Protein AF-A0A1S3HJE5-F1 (afdb_monomer_lite)

Organism: Lingula anatina (NCBI:txid7574)

Secondary structure (DSSP, 8-state):
--------PPTT-S-PPP-HHHHHSPPPPPSS--TTPPPHHHHHHHHHHS----TT-S-HHHHHHHHHHHHHHHHHHHHHHHHTTSSSS--TTS-HHHHHHHHHHHSTTHHHHHHT-----HHHHHHHT-HHHHHHHHHHH-S-----S--------TT-GGGPPPS--GGGGS-GGGGGS--------SS-B-TTTT-EEEETTGGGG-PPPPPEE-STTS--EE--HHHHHHHT-S--EEEE-B---

Foldseek 3Di:
DDDPPPPVAFWQPPDDAFDLCQQQPWDDADPDDDALADDPVQLNQCNQWVDGDDAPSDDPVLLVVVLVVLVVLLQVLLVVCVVVVQDPDSQPVDDSLCSQLVSCVSPPCSQVVSFPDLDQDPSNVCVQPPPSVLSHVCRHQNDDDDDDSDDTDQRFHPPRPLSDAADADPCSVDDPVCLSHDDDDDDDDSAWDDPRGDFDKDFTQLCNRSGHFRWDDDDPPYGHTHDDPVSSCVRSNDGDMDTDTHHPD

Structure (mmCIF, N/CA/C/O backbone):
data_AF-A0A1S3HJE5-F1
#
_entry.id   AF-A0A1S3HJE5-F1
#
loop_
_atom_site.group_PDB
_atom_site.id
_atom_site.type_symbol
_atom_site.label_atom_id
_atom_site.label_alt_id
_atom_site.label_comp_id
_atom_site.label_asym_id
_atom_site.label_entity_id
_atom_site.label_seq_id
_atom_site.pdbx_PDB_ins_code
_atom_site.Cartn_x
_atom_site.Cartn_y
_atom_site.Cartn_z
_atom_site.occupancy
_atom_site.B_iso_or_equiv
_atom_site.auth_seq_id
_atom_site.auth_comp_id
_atom_site.auth_asym_id
_atom_site.auth_atom_id
_atom_site.pdbx_PDB_model_num
ATOM 1 N N . MET A 1 1 ? 21.843 -23.182 9.276 1.00 32.16 1 MET A N 1
ATOM 2 C CA . MET A 1 1 ? 21.810 -21.923 10.045 1.00 32.16 1 MET A CA 1
ATOM 3 C C . MET A 1 1 ? 22.720 -20.965 9.303 1.00 32.16 1 MET A C 1
ATOM 5 O O . MET A 1 1 ? 23.922 -21.174 9.354 1.00 32.16 1 MET A O 1
ATOM 9 N N . SER A 1 2 ? 22.182 -20.050 8.492 1.00 34.03 2 SER A N 1
ATOM 10 C CA . SER A 1 2 ? 23.019 -19.012 7.882 1.00 34.03 2 SER A CA 1
ATOM 11 C C . SER A 1 2 ? 23.245 -17.926 8.925 1.00 34.03 2 SER A C 1
ATOM 13 O O . SER A 1 2 ? 22.292 -17.464 9.556 1.00 34.03 2 SER A O 1
ATOM 15 N N . GLU A 1 3 ? 24.502 -17.566 9.142 1.00 32.38 3 GLU A N 1
ATOM 16 C CA . GLU A 1 3 ? 24.877 -16.420 9.960 1.00 32.38 3 GLU A CA 1
ATOM 17 C C . GLU A 1 3 ? 24.197 -15.172 9.382 1.00 32.38 3 GLU A C 1
ATOM 19 O O . GLU A 1 3 ? 24.433 -14.801 8.233 1.00 32.38 3 GLU A O 1
ATOM 24 N N . ARG A 1 4 ? 23.309 -14.535 10.157 1.00 36.09 4 ARG A N 1
ATOM 25 C CA . ARG A 1 4 ? 22.899 -13.158 9.871 1.00 36.09 4 ARG A CA 1
ATOM 26 C C . ARG A 1 4 ? 24.133 -12.299 10.096 1.00 36.09 4 ARG A C 1
ATOM 28 O O . ARG A 1 4 ? 24.513 -12.080 11.243 1.00 36.09 4 ARG A O 1
ATOM 35 N N . GLN A 1 5 ? 24.742 -11.813 9.020 1.00 37.06 5 GLN A N 1
ATOM 36 C CA . GLN A 1 5 ? 25.590 -10.634 9.106 1.00 37.06 5 GLN A CA 1
ATOM 37 C C . GLN A 1 5 ? 24.687 -9.465 9.498 1.00 37.06 5 GLN A C 1
ATOM 39 O O . GLN A 1 5 ? 24.062 -8.826 8.660 1.00 37.06 5 GLN A O 1
ATOM 44 N N . THR A 1 6 ? 24.564 -9.217 10.799 1.00 39.81 6 THR A N 1
ATOM 45 C CA . THR A 1 6 ? 24.072 -7.944 11.311 1.00 39.81 6 THR A CA 1
ATOM 46 C C . THR A 1 6 ? 25.164 -6.920 11.053 1.00 39.81 6 THR A C 1
ATOM 48 O O . THR A 1 6 ? 26.028 -6.683 11.893 1.00 39.81 6 THR A O 1
ATOM 51 N N . THR A 1 7 ? 25.190 -6.353 9.853 1.00 47.69 7 THR A N 1
ATOM 52 C CA . THR A 1 7 ? 25.804 -5.040 9.710 1.00 47.69 7 THR A CA 1
ATOM 53 C C . THR A 1 7 ? 24.822 -4.061 10.334 1.00 47.69 7 THR A C 1
ATOM 55 O O . THR A 1 7 ? 23.705 -3.950 9.837 1.00 47.69 7 THR A O 1
ATOM 58 N N . ASP A 1 8 ? 25.219 -3.371 11.402 1.00 52.47 8 ASP A N 1
ATOM 59 C CA . ASP A 1 8 ? 24.472 -2.285 12.072 1.00 52.47 8 ASP A CA 1
ATOM 60 C C . ASP A 1 8 ? 24.247 -1.050 11.164 1.00 52.47 8 ASP A C 1
ATOM 62 O O . ASP A 1 8 ? 24.119 0.081 11.626 1.00 52.47 8 ASP A O 1
ATOM 66 N N . ALA A 1 9 ? 24.263 -1.245 9.849 1.00 63.78 9 ALA A N 1
ATOM 67 C CA . ALA A 1 9 ? 24.142 -0.218 8.842 1.00 63.78 9 ALA A CA 1
ATOM 68 C C . ALA A 1 9 ? 22.677 -0.117 8.417 1.00 63.78 9 ALA A C 1
ATOM 70 O O . ALA A 1 9 ? 22.057 -1.116 8.045 1.00 63.78 9 ALA A O 1
ATOM 71 N N . PHE A 1 10 ? 22.137 1.097 8.468 1.00 73.44 10 PHE A N 1
ATOM 72 C CA . PHE A 1 10 ? 20.831 1.393 7.903 1.00 73.44 10 PHE A CA 1
ATOM 73 C C . PHE A 1 10 ? 20.801 1.110 6.385 1.00 73.44 10 PHE A C 1
ATOM 75 O O . PHE A 1 10 ? 21.857 1.046 5.740 1.00 73.44 10 PHE A O 1
ATOM 82 N N . PRO A 1 11 ? 19.607 0.916 5.798 1.00 79.81 11 PRO A N 1
ATOM 83 C CA . PRO A 1 11 ? 19.459 0.746 4.357 1.00 79.81 11 PRO A CA 1
ATOM 84 C C . PRO A 1 11 ? 20.163 1.857 3.566 1.00 79.81 11 PRO A C 1
ATOM 86 O O . PRO A 1 11 ? 20.192 3.008 3.995 1.00 79.81 11 PRO A O 1
ATOM 89 N N . GLY A 1 12 ? 20.770 1.507 2.430 1.00 75.12 12 GLY A N 1
ATOM 90 C CA . GLY A 1 12 ? 21.482 2.458 1.562 1.00 75.12 12 GLY A CA 1
ATOM 91 C C . GLY A 1 12 ? 22.867 2.927 2.043 1.00 75.12 12 GLY A C 1
ATOM 92 O O . GLY A 1 12 ? 23.628 3.461 1.239 1.00 75.12 12 GLY A O 1
ATOM 93 N N . VAL A 1 13 ? 23.264 2.661 3.298 1.00 75.25 13 VAL A N 1
ATOM 94 C CA . VAL A 1 13 ? 24.622 2.974 3.810 1.00 75.25 13 VAL A CA 1
ATOM 95 C C . VAL A 1 13 ? 25.695 2.165 3.072 1.00 75.25 13 VAL A C 1
ATOM 97 O O . VAL A 1 13 ? 26.795 2.648 2.781 1.00 75.25 13 VAL A O 1
ATOM 100 N N . GLN A 1 14 ? 25.392 0.905 2.754 1.00 71.31 14 GLN A N 1
ATOM 101 C CA . GLN A 1 14 ? 26.261 0.094 1.911 1.00 71.31 14 GLN A CA 1
ATOM 102 C C . GLN A 1 14 ? 26.116 0.558 0.465 1.00 71.31 14 GLN A C 1
ATOM 104 O O . GLN A 1 14 ? 25.051 0.427 -0.133 1.00 71.31 14 GLN A O 1
ATOM 109 N N . LYS A 1 15 ? 27.208 1.073 -0.108 1.00 68.50 15 LYS A N 1
ATOM 110 C CA . LYS A 1 15 ? 27.250 1.475 -1.515 1.00 68.50 15 LYS A CA 1
ATOM 111 C C . LYS A 1 15 ? 27.141 0.244 -2.411 1.00 68.50 15 LYS A C 1
ATOM 113 O O . LYS A 1 15 ? 28.152 -0.362 -2.759 1.00 68.50 15 LYS A O 1
ATOM 118 N N . THR A 1 16 ? 25.919 -0.108 -2.783 1.00 75.50 16 THR A N 1
ATOM 119 C CA . THR A 1 16 ? 25.647 -1.065 -3.853 1.00 75.50 16 THR A CA 1
ATOM 120 C C . THR A 1 16 ? 25.827 -0.393 -5.210 1.00 75.50 16 THR A C 1
ATOM 122 O O . THR A 1 16 ? 25.700 0.831 -5.361 1.00 75.50 16 THR A O 1
ATOM 125 N N . GLU A 1 17 ? 26.184 -1.189 -6.216 1.00 84.00 17 GLU A N 1
ATOM 126 C CA . GLU A 1 17 ? 26.186 -0.694 -7.586 1.00 84.00 17 GLU A CA 1
ATOM 127 C C . GLU A 1 17 ? 24.749 -0.377 -8.018 1.00 84.00 17 GLU A C 1
ATOM 129 O O . GLU A 1 17 ? 23.854 -1.183 -7.768 1.00 84.00 17 GLU A O 1
ATOM 134 N N . PRO A 1 18 ? 24.507 0.761 -8.686 1.00 86.88 18 PRO A N 1
ATOM 135 C CA . PRO A 1 18 ? 23.190 1.067 -9.230 1.00 86.88 18 PRO A CA 1
ATOM 136 C C . PRO A 1 18 ? 22.771 0.036 -10.276 1.00 86.88 18 PRO A C 1
ATOM 138 O O . PRO A 1 18 ? 23.577 -0.299 -11.146 1.00 86.88 18 PRO A O 1
ATOM 141 N N . LYS A 1 19 ? 21.507 -0.395 -10.236 1.00 88.31 19 LYS A N 1
ATOM 142 C CA . LYS A 1 19 ? 20.918 -1.331 -11.214 1.00 88.31 19 LYS A CA 1
ATOM 143 C C . LYS A 1 19 ? 19.684 -0.734 -11.911 1.00 88.31 19 LYS A C 1
ATOM 145 O O . LYS A 1 19 ? 18.573 -1.241 -11.748 1.00 88.31 19 LYS A O 1
ATOM 150 N N . PRO A 1 20 ? 19.820 0.389 -12.639 1.00 92.12 20 PRO A N 1
ATOM 151 C CA . PRO A 1 20 ? 18.682 1.102 -13.226 1.00 92.12 20 PRO A CA 1
ATOM 152 C C . PRO A 1 20 ? 17.878 0.250 -14.217 1.00 92.12 20 PRO A C 1
ATOM 154 O O . PRO A 1 20 ? 16.663 0.413 -14.328 1.00 92.12 20 PRO A O 1
ATOM 157 N N . GLU A 1 21 ? 18.522 -0.677 -14.924 1.00 94.06 21 GLU A N 1
ATOM 158 C CA . GLU A 1 21 ? 17.905 -1.549 -15.925 1.00 94.06 21 GLU A CA 1
ATOM 159 C C . GLU A 1 21 ? 16.773 -2.409 -15.355 1.00 94.06 21 GLU A C 1
ATOM 161 O O . GLU A 1 21 ? 15.765 -2.601 -16.030 1.00 94.06 21 GLU A O 1
ATOM 166 N N . ILE A 1 22 ? 16.887 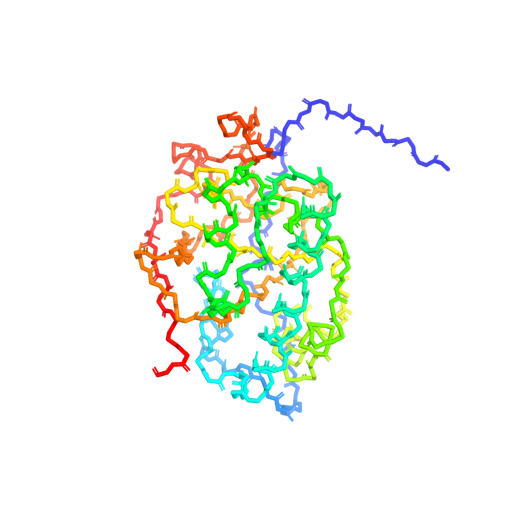-2.837 -14.094 1.00 92.38 22 ILE A N 1
ATOM 167 C CA . ILE A 1 22 ? 15.879 -3.653 -13.399 1.00 92.38 22 ILE A CA 1
ATOM 168 C C . ILE A 1 22 ? 14.563 -2.881 -13.245 1.00 92.38 22 ILE A C 1
ATOM 170 O O . ILE A 1 22 ? 13.478 -3.457 -13.304 1.00 92.38 22 ILE A O 1
ATOM 174 N N . PHE A 1 23 ? 14.659 -1.562 -13.081 1.00 94.75 23 PHE A N 1
ATOM 175 C CA . PHE A 1 23 ? 13.530 -0.685 -12.780 1.00 94.75 23 PHE A CA 1
ATOM 176 C C . PHE A 1 23 ? 13.051 0.127 -13.993 1.00 94.75 23 PHE A C 1
ATOM 178 O O . PHE A 1 23 ? 12.004 0.765 -13.925 1.00 94.75 23 PHE A O 1
ATOM 185 N N . THR A 1 24 ? 13.793 0.122 -15.105 1.00 96.12 24 THR A N 1
ATOM 186 C CA . THR A 1 24 ? 13.515 0.971 -16.284 1.00 96.12 24 THR A CA 1
ATOM 187 C C . THR A 1 24 ? 13.273 0.188 -17.571 1.00 96.12 24 THR A C 1
ATOM 189 O O . THR A 1 24 ? 12.788 0.767 -18.546 1.00 96.12 24 THR A O 1
ATOM 192 N N . VAL A 1 25 ? 13.566 -1.116 -17.597 1.00 96.56 25 VAL A N 1
ATOM 193 C CA . VAL A 1 25 ? 13.371 -1.961 -18.779 1.00 96.56 25 VAL A CA 1
ATOM 194 C C . VAL A 1 25 ? 12.248 -2.970 -18.526 1.00 96.56 25 VAL A C 1
ATOM 196 O O . VAL A 1 25 ? 12.401 -3.842 -17.672 1.00 96.56 25 VAL A O 1
ATOM 199 N N . PRO A 1 26 ? 11.131 -2.912 -19.278 1.00 96.56 26 PRO A N 1
ATOM 200 C CA . PRO A 1 26 ? 10.073 -3.903 -19.146 1.00 96.56 26 PRO A CA 1
ATOM 201 C C . PRO A 1 26 ? 10.542 -5.297 -19.586 1.00 96.56 26 PRO A C 1
ATOM 203 O O . PRO A 1 26 ? 11.266 -5.413 -20.584 1.00 96.56 26 PRO A O 1
ATOM 206 N N . PRO A 1 27 ? 10.078 -6.374 -18.924 1.00 96.44 27 PRO A N 1
ATOM 207 C CA . PRO A 1 27 ? 10.336 -7.732 -19.382 1.00 96.44 27 PRO A CA 1
ATOM 208 C C . PRO A 1 27 ? 9.631 -8.001 -20.725 1.0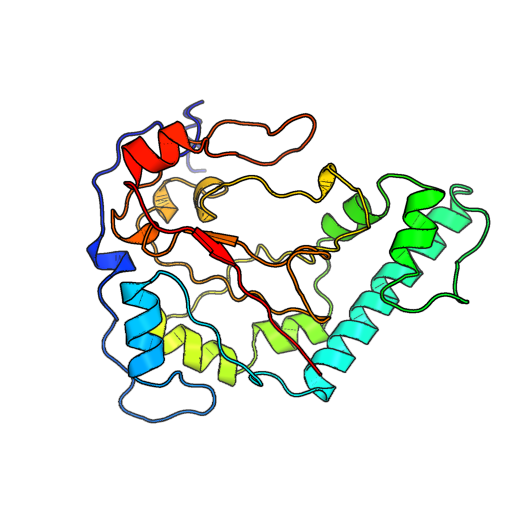0 96.44 27 PRO A C 1
ATOM 210 O O . PRO A 1 27 ? 8.742 -7.241 -21.141 1.00 96.44 27 PRO A O 1
ATOM 213 N N . PRO A 1 28 ? 9.974 -9.105 -21.420 1.00 96.75 28 PRO A N 1
ATOM 214 C CA . PRO A 1 28 ? 9.253 -9.534 -22.611 1.00 96.75 28 PRO A CA 1
ATOM 215 C C . PRO A 1 28 ? 7.748 -9.629 -22.347 1.00 96.75 28 PRO A C 1
ATOM 217 O O . PRO A 1 28 ? 7.297 -10.378 -21.484 1.00 96.75 28 PRO A O 1
ATOM 220 N N . GLN A 1 29 ? 6.967 -8.866 -23.108 1.00 97.50 29 GLN A N 1
ATOM 221 C CA . GLN A 1 29 ? 5.534 -8.760 -22.862 1.00 97.50 29 GLN A CA 1
ATOM 222 C C . GLN A 1 29 ? 4.786 -10.047 -23.265 1.00 97.50 29 GLN A C 1
ATOM 224 O O . GLN A 1 29 ? 5.129 -10.665 -24.285 1.00 97.50 29 GLN A O 1
ATOM 229 N N . PRO A 1 30 ? 3.740 -10.456 -22.517 1.00 94.81 30 PRO A N 1
ATOM 230 C CA . PRO A 1 30 ? 2.960 -11.649 -22.830 1.00 94.81 30 PRO A CA 1
ATOM 231 C C . PRO A 1 30 ? 2.358 -11.601 -24.241 1.00 94.81 30 PRO A C 1
ATOM 233 O O . PRO A 1 30 ? 1.712 -10.634 -24.637 1.00 94.81 30 PRO A O 1
ATOM 236 N N . LYS A 1 31 ? 2.519 -12.688 -25.008 1.00 93.62 31 LYS A N 1
ATOM 237 C CA . LYS A 1 31 ? 1.984 -12.784 -26.383 1.00 93.62 31 LYS A CA 1
ATOM 238 C C . LYS A 1 31 ? 0.466 -12.969 -26.430 1.00 93.62 31 LYS A C 1
ATOM 240 O O . LYS A 1 31 ? -0.174 -12.604 -27.414 1.00 93.62 31 LYS A O 1
ATOM 245 N N . LYS A 1 32 ? -0.103 -13.600 -25.400 1.00 93.50 32 LYS A N 1
ATOM 246 C CA . LYS A 1 32 ? -1.546 -13.827 -25.274 1.00 93.50 32 LYS A CA 1
ATOM 247 C C . LYS A 1 32 ? -2.134 -12.735 -24.395 1.00 93.50 32 LYS A C 1
ATOM 249 O O . LYS A 1 32 ? -1.665 -12.540 -23.276 1.00 93.50 32 LYS A O 1
ATOM 254 N N . LYS A 1 33 ? -3.174 -12.071 -24.898 1.00 93.56 33 LYS A N 1
ATOM 255 C CA . LYS A 1 33 ? -3.931 -11.099 -24.113 1.00 93.56 33 LYS A CA 1
ATOM 256 C C . LYS A 1 33 ? -4.730 -11.818 -23.030 1.00 93.56 33 LYS A C 1
ATOM 258 O O . LYS A 1 33 ? -5.409 -12.801 -23.327 1.00 93.56 33 LYS A O 1
ATOM 263 N N . LYS A 1 34 ? -4.649 -11.312 -21.805 1.00 97.00 34 LYS A N 1
ATOM 264 C CA . LYS A 1 34 ? -5.386 -11.791 -20.631 1.00 97.00 34 LYS A CA 1
ATOM 265 C C . LYS A 1 34 ? -6.162 -10.623 -20.002 1.00 97.00 34 LYS A C 1
ATOM 267 O O . LYS A 1 34 ? -5.757 -9.472 -20.179 1.00 97.00 34 LYS A O 1
ATOM 272 N N . PRO A 1 35 ? -7.278 -10.874 -19.298 1.00 96.81 35 PRO A N 1
ATOM 273 C CA . PRO A 1 35 ? -8.020 -9.811 -18.626 1.00 96.81 35 PRO A CA 1
ATOM 274 C C . PRO A 1 35 ? -7.165 -9.144 -17.539 1.00 96.81 35 PRO A C 1
ATOM 276 O O . PRO A 1 35 ? -6.346 -9.803 -16.900 1.00 96.81 35 PRO A O 1
ATOM 279 N N . GLY A 1 36 ? -7.370 -7.842 -17.325 1.00 96.19 36 GLY A N 1
ATOM 280 C CA . GLY A 1 36 ? -6.634 -7.057 -16.326 1.00 96.19 36 GLY A CA 1
ATOM 281 C C . GLY A 1 36 ? -5.272 -6.532 -16.775 1.00 96.19 36 GLY A C 1
ATOM 282 O O . GLY A 1 36 ? -4.692 -5.716 -16.072 1.00 96.19 36 GLY A O 1
ATOM 283 N N . GLN A 1 37 ? -4.767 -6.951 -17.939 1.00 98.00 37 GLN A N 1
ATOM 284 C CA . GLN A 1 37 ? -3.496 -6.448 -18.456 1.00 98.00 37 GLN A CA 1
ATOM 285 C C . GLN A 1 37 ? -3.527 -4.933 -18.695 1.00 98.00 37 GLN A C 1
ATOM 287 O O . GLN A 1 37 ? -4.470 -4.389 -19.274 1.00 98.00 37 GLN A O 1
ATOM 292 N N . LEU A 1 38 ? -2.439 -4.284 -18.296 1.00 98.31 38 LEU A N 1
ATOM 293 C CA . LEU A 1 38 ? -2.118 -2.898 -18.582 1.00 98.31 38 LEU A CA 1
ATOM 294 C C . LEU A 1 38 ? -1.955 -2.688 -20.090 1.00 98.31 38 LEU A C 1
ATOM 296 O O . LEU A 1 38 ? -1.406 -3.526 -20.818 1.00 98.31 38 LEU A O 1
ATOM 300 N N . THR A 1 39 ? -2.380 -1.519 -20.563 1.00 97.69 39 THR A N 1
ATOM 301 C CA . THR A 1 39 ? -2.085 -1.079 -21.930 1.00 97.69 39 THR A CA 1
ATOM 302 C C . THR A 1 39 ? -0.578 -0.888 -22.125 1.00 97.69 39 THR A C 1
ATOM 304 O O . THR A 1 39 ? 0.164 -0.644 -21.177 1.00 97.69 39 THR A O 1
ATOM 307 N N . ALA A 1 40 ? -0.107 -0.927 -23.375 1.00 97.50 40 ALA A N 1
ATOM 308 C CA . ALA A 1 40 ? 1.306 -0.678 -23.674 1.00 97.50 40 ALA A CA 1
ATOM 309 C C . ALA A 1 40 ? 1.784 0.695 -23.162 1.00 97.50 40 ALA A C 1
ATOM 311 O O . ALA A 1 40 ? 2.922 0.827 -22.722 1.00 97.50 40 ALA A O 1
ATOM 312 N N . GLN A 1 41 ? 0.898 1.698 -23.179 1.00 98.19 41 GLN A N 1
ATOM 313 C CA . GLN A 1 41 ? 1.192 3.026 -22.650 1.00 98.19 41 GLN A CA 1
ATOM 314 C C . GLN A 1 41 ? 1.307 3.022 -21.120 1.00 98.19 41 GLN A C 1
ATOM 316 O O . GLN A 1 41 ? 2.207 3.660 -20.591 1.00 98.19 41 GLN A O 1
ATOM 321 N N . GLN A 1 42 ? 0.450 2.277 -20.419 1.00 98.38 42 GLN A N 1
ATOM 322 C CA . GLN A 1 42 ? 0.515 2.117 -18.961 1.00 98.38 42 GLN A CA 1
ATOM 323 C C . GLN A 1 42 ? 1.766 1.353 -18.514 1.00 98.38 42 GLN A C 1
ATOM 325 O O . GLN A 1 42 ? 2.420 1.764 -17.560 1.00 98.38 42 GLN A O 1
ATOM 330 N N . VAL A 1 43 ? 2.145 0.284 -19.226 1.00 98.44 43 VAL A N 1
ATOM 331 C CA . VAL A 1 43 ? 3.419 -0.414 -18.971 1.00 98.44 43 VAL A CA 1
ATOM 332 C C . VAL A 1 43 ? 4.581 0.554 -19.166 1.00 98.44 43 VAL A C 1
ATOM 334 O O . VAL A 1 43 ? 5.419 0.694 -18.283 1.00 98.44 43 VAL A O 1
ATOM 337 N N . LYS A 1 44 ? 4.610 1.277 -20.292 1.00 98.19 44 LYS A N 1
ATOM 338 C CA . LYS A 1 44 ? 5.641 2.283 -20.560 1.00 98.19 44 LYS A CA 1
ATOM 339 C C . LYS A 1 44 ? 5.710 3.337 -19.446 1.00 98.19 44 LYS A C 1
ATOM 341 O O . LYS A 1 44 ? 6.802 3.616 -18.963 1.00 98.19 44 LYS A O 1
ATOM 346 N N . GLN A 1 45 ? 4.564 3.862 -19.010 1.00 97.56 45 GLN A N 1
ATOM 347 C CA . GLN A 1 45 ? 4.481 4.834 -17.921 1.00 97.56 45 GLN A CA 1
ATOM 348 C C . GLN A 1 45 ? 5.088 4.289 -16.627 1.00 97.56 45 GLN A C 1
ATOM 350 O O . GLN A 1 45 ? 5.900 4.975 -16.020 1.00 97.56 45 GLN A O 1
ATOM 355 N N . PHE A 1 46 ? 4.774 3.051 -16.237 1.00 98.12 46 PHE A N 1
ATOM 356 C CA . PHE A 1 46 ? 5.333 2.450 -15.024 1.00 98.12 46 PHE A CA 1
ATOM 357 C C . PHE A 1 46 ? 6.868 2.472 -15.019 1.00 98.12 46 PHE A C 1
ATOM 359 O O . PHE A 1 46 ? 7.478 2.925 -14.054 1.00 98.12 46 PHE A O 1
ATOM 366 N N . PHE A 1 47 ? 7.502 2.064 -16.120 1.00 97.81 47 PHE A N 1
ATOM 367 C CA . PHE A 1 47 ? 8.966 2.052 -16.222 1.00 97.81 47 PHE A CA 1
ATOM 368 C C . PHE A 1 47 ? 9.575 3.456 -16.403 1.00 97.81 47 PHE A C 1
ATOM 370 O O . PHE A 1 47 ? 10.701 3.699 -15.964 1.00 97.81 47 PHE A O 1
ATOM 377 N N . GLU A 1 48 ? 8.846 4.412 -16.988 1.00 95.94 48 GLU A N 1
ATOM 378 C CA . GLU A 1 48 ? 9.306 5.798 -17.170 1.00 95.94 48 GLU A CA 1
ATOM 379 C C . GLU A 1 48 ? 9.073 6.704 -15.954 1.00 95.94 48 GLU A C 1
ATOM 381 O O . GLU A 1 48 ? 9.831 7.653 -15.755 1.00 95.94 48 GLU A O 1
ATOM 386 N N . GLU A 1 49 ? 8.049 6.452 -15.148 1.00 95.38 49 GLU A N 1
ATOM 387 C CA . GLU A 1 49 ? 7.595 7.353 -14.079 1.00 95.38 49 GLU A CA 1
ATOM 388 C C . GLU A 1 49 ? 7.663 6.708 -12.691 1.00 95.38 49 GLU A C 1
ATOM 390 O O . GLU A 1 49 ? 7.723 7.425 -11.695 1.00 95.38 49 GLU A O 1
ATOM 395 N N . GLY A 1 50 ? 7.751 5.377 -12.621 1.00 95.00 50 GLY A N 1
ATOM 396 C CA . GLY A 1 50 ? 7.884 4.608 -11.379 1.00 95.00 50 GLY A CA 1
ATOM 397 C C . GLY A 1 50 ? 6.548 4.171 -10.787 1.00 95.00 50 GLY A C 1
ATOM 398 O O . GLY A 1 50 ? 6.516 3.529 -9.740 1.00 95.00 50 GLY A O 1
ATOM 399 N N . TYR A 1 51 ? 5.442 4.513 -11.446 1.00 96.19 51 TYR A N 1
ATOM 400 C CA . TYR A 1 51 ? 4.096 4.159 -11.028 1.00 96.19 51 TYR A CA 1
ATOM 401 C C . TYR A 1 51 ? 3.154 4.127 -12.235 1.00 96.19 51 TYR A C 1
ATOM 403 O O . TYR A 1 51 ? 3.451 4.650 -13.309 1.00 96.19 51 TYR A O 1
ATOM 411 N N . VAL A 1 52 ? 1.983 3.528 -12.042 1.00 96.81 52 VAL A N 1
ATOM 412 C CA . VAL A 1 52 ? 0.860 3.660 -12.965 1.00 96.81 52 VAL A CA 1
ATOM 413 C C . VAL A 1 52 ? -0.440 3.634 -12.178 1.00 96.81 52 VAL A C 1
ATOM 415 O O . VAL A 1 52 ? -0.591 2.848 -11.244 1.00 96.81 52 VAL A O 1
ATOM 418 N N . VAL A 1 53 ? -1.377 4.500 -12.556 1.00 95.62 53 VAL A N 1
ATOM 419 C CA . VAL A 1 53 ? -2.736 4.497 -12.014 1.00 95.62 53 VAL A CA 1
ATOM 420 C C . VAL A 1 53 ? -3.652 3.756 -12.978 1.00 95.62 53 VAL A C 1
ATOM 422 O O . VAL A 1 53 ? -3.630 3.991 -14.189 1.00 95.62 53 VAL A O 1
ATOM 425 N N . VAL A 1 54 ? -4.460 2.849 -12.433 1.00 95.75 54 VAL A N 1
ATOM 426 C CA . VAL A 1 54 ? -5.487 2.130 -13.185 1.00 95.75 54 VAL A CA 1
ATOM 427 C C . VAL A 1 54 ? -6.821 2.347 -12.493 1.00 95.75 54 VAL A C 1
ATOM 429 O O . VAL A 1 54 ? -7.100 1.759 -11.450 1.00 95.75 54 VAL A O 1
ATOM 432 N N . GLU A 1 55 ? -7.614 3.243 -13.066 1.00 94.38 55 GLU A N 1
ATOM 433 C CA . GLU A 1 55 ? -8.966 3.539 -12.602 1.00 94.38 55 GLU A CA 1
ATOM 434 C C . GLU A 1 55 ? -9.903 2.364 -12.910 1.00 94.38 55 GLU A C 1
ATOM 436 O O . GLU A 1 55 ? -9.652 1.581 -13.830 1.00 94.38 55 GLU A O 1
ATOM 441 N N . ASP A 1 56 ? -10.953 2.216 -12.100 1.00 93.75 56 ASP A N 1
ATOM 442 C CA . ASP A 1 56 ? -12.003 1.201 -12.269 1.00 93.75 56 ASP A CA 1
ATOM 443 C C . ASP A 1 56 ? -11.491 -0.247 -12.417 1.00 93.75 56 ASP A C 1
ATOM 445 O O . ASP A 1 56 ? -12.099 -1.088 -13.083 1.00 93.75 56 ASP A O 1
ATOM 449 N N . PHE A 1 57 ? -10.349 -0.564 -11.793 1.00 96.31 57 PHE A N 1
ATOM 450 C CA . PHE A 1 57 ? -9.742 -1.890 -11.907 1.00 96.31 57 PHE A CA 1
ATOM 451 C C . PHE A 1 57 ? -10.571 -2.971 -11.206 1.00 96.31 57 PHE A C 1
ATOM 453 O O . PHE A 1 57 ? -10.848 -4.027 -11.781 1.00 96.31 57 PHE A O 1
ATOM 460 N N . PHE A 1 58 ? -10.972 -2.716 -9.959 1.00 96.94 58 PHE A N 1
ATOM 461 C CA . PHE A 1 58 ? -11.845 -3.601 -9.192 1.00 96.94 58 PHE A CA 1
ATOM 462 C C . PHE A 1 58 ? -13.283 -3.108 -9.254 1.00 96.94 58 PHE A C 1
ATOM 464 O O . PHE A 1 58 ? -13.553 -1.910 -9.267 1.00 96.94 58 PHE A O 1
ATOM 471 N N . THR A 1 59 ? -14.210 -4.057 -9.278 1.00 96.06 59 THR A N 1
ATOM 472 C CA . THR A 1 59 ? -15.638 -3.766 -9.187 1.00 96.06 59 THR A CA 1
ATOM 473 C C . THR A 1 59 ? -15.988 -3.274 -7.791 1.00 96.06 59 THR A C 1
ATOM 475 O O . THR A 1 59 ? -15.296 -3.555 -6.805 1.00 96.06 59 THR A O 1
ATOM 478 N N . ARG A 1 60 ? -17.112 -2.567 -7.692 1.00 94.75 60 ARG A N 1
ATOM 479 C CA . ARG A 1 60 ? -17.616 -2.095 -6.408 1.00 94.75 60 ARG A CA 1
ATOM 480 C C . ARG A 1 60 ? -17.871 -3.255 -5.449 1.00 94.75 60 ARG A C 1
ATOM 482 O O . ARG A 1 60 ? -17.530 -3.144 -4.279 1.00 94.75 60 ARG A O 1
ATOM 489 N N . GLU A 1 61 ? -18.412 -4.360 -5.945 1.00 96.62 61 GLU A N 1
ATOM 490 C CA . GLU A 1 61 ? -18.744 -5.548 -5.161 1.00 96.62 61 GLU A CA 1
ATOM 491 C C . GLU A 1 61 ? -17.490 -6.214 -4.572 1.00 96.62 61 GLU A C 1
ATOM 493 O O . GLU A 1 61 ? -17.492 -6.606 -3.405 1.00 96.62 61 GLU A O 1
ATOM 498 N N . GLU A 1 62 ? -16.397 -6.292 -5.342 1.00 97.00 62 GLU A N 1
ATOM 499 C CA . GLU A 1 62 ? -15.100 -6.792 -4.854 1.00 97.00 62 GLU A CA 1
ATOM 500 C C . GLU A 1 62 ? -14.549 -5.912 -3.718 1.00 97.00 62 GLU A C 1
ATOM 502 O O . GLU A 1 62 ? -14.042 -6.418 -2.711 1.00 97.00 62 GLU A O 1
ATOM 507 N N . LEU A 1 63 ? -14.677 -4.589 -3.848 1.00 97.25 63 LEU A N 1
ATOM 508 C CA . LEU A 1 63 ? -14.228 -3.648 -2.821 1.00 97.25 63 LEU A CA 1
ATOM 509 C C . LEU A 1 63 ? -15.164 -3.613 -1.605 1.00 97.25 63 LEU A C 1
ATOM 511 O O . LEU A 1 63 ? -14.683 -3.486 -0.478 1.00 97.25 63 LEU A O 1
ATOM 515 N N . ASP A 1 64 ? -16.474 -3.770 -1.795 1.00 97.12 64 ASP A N 1
ATOM 516 C CA . ASP A 1 64 ? -17.471 -3.836 -0.719 1.00 97.12 64 ASP A CA 1
ATOM 517 C C . ASP A 1 64 ? -17.250 -5.067 0.169 1.00 97.12 64 ASP A C 1
ATOM 519 O O . ASP A 1 64 ? -17.233 -4.937 1.393 1.00 97.12 64 ASP A O 1
ATOM 523 N N . ALA A 1 65 ? -16.921 -6.227 -0.408 1.00 97.69 65 ALA A N 1
ATOM 524 C CA . ALA A 1 65 ? -16.534 -7.406 0.373 1.00 97.69 65 ALA A CA 1
ATOM 525 C C . ALA A 1 65 ? -15.309 -7.140 1.274 1.00 97.69 65 ALA A C 1
ATOM 527 O O . ALA A 1 65 ? -15.230 -7.614 2.412 1.00 97.69 65 ALA A O 1
ATOM 528 N N . CYS A 1 66 ? -14.354 -6.341 0.793 1.00 97.00 66 CYS A N 1
ATOM 529 C CA . CYS A 1 66 ? -13.186 -5.933 1.573 1.00 97.00 66 CYS A CA 1
ATOM 530 C C . CYS A 1 66 ? -13.543 -4.919 2.663 1.00 97.00 66 CYS A C 1
ATOM 532 O O . CYS A 1 66 ? -13.047 -5.022 3.787 1.00 97.00 66 CYS A O 1
ATOM 534 N N . ARG A 1 67 ? -14.427 -3.963 2.361 1.00 97.12 67 ARG A N 1
ATOM 535 C CA . ARG A 1 67 ? -14.965 -2.993 3.327 1.00 97.12 67 ARG A CA 1
ATOM 536 C C . ARG A 1 67 ? -15.689 -3.701 4.472 1.00 97.12 67 ARG A C 1
ATOM 538 O O . ARG A 1 67 ? -15.421 -3.387 5.632 1.00 97.12 67 ARG A O 1
ATOM 545 N N . ASP A 1 68 ? -16.512 -4.699 4.168 1.00 97.25 68 ASP A N 1
ATOM 546 C CA . ASP A 1 68 ? -17.204 -5.523 5.165 1.00 97.25 68 ASP A CA 1
ATOM 547 C C . ASP A 1 68 ? -16.221 -6.317 6.031 1.00 97.25 68 ASP A C 1
ATOM 549 O O . ASP A 1 68 ? -16.350 -6.364 7.259 1.00 97.25 68 ASP A O 1
ATOM 553 N N . ALA A 1 69 ? -15.177 -6.884 5.422 1.00 96.31 69 ALA A N 1
ATOM 554 C CA . ALA A 1 69 ? -14.124 -7.572 6.160 1.00 96.31 69 ALA A CA 1
ATOM 555 C C . ALA A 1 69 ? -13.382 -6.629 7.126 1.00 96.31 69 ALA A C 1
ATOM 557 O O . ALA A 1 69 ? -13.150 -6.983 8.284 1.00 96.31 69 ALA A O 1
ATOM 558 N N . VAL A 1 70 ? -13.059 -5.405 6.691 1.00 95.50 70 VAL A N 1
ATOM 559 C CA . VAL A 1 70 ? -12.464 -4.372 7.556 1.00 95.50 70 VAL A CA 1
ATOM 560 C C . VAL A 1 70 ? -13.435 -3.950 8.663 1.00 95.50 70 VAL A C 1
ATOM 562 O O . VAL A 1 70 ? -13.008 -3.783 9.806 1.00 95.50 70 VAL A O 1
ATOM 565 N N . ALA A 1 71 ? -14.736 -3.836 8.377 1.00 96.19 71 ALA A N 1
ATOM 566 C CA . ALA A 1 71 ? -15.757 -3.558 9.389 1.00 96.19 71 ALA A CA 1
ATOM 567 C C . ALA A 1 71 ? -15.768 -4.629 10.492 1.00 96.19 71 ALA A C 1
ATOM 569 O O . ALA A 1 71 ? -15.871 -4.291 11.675 1.00 96.19 71 ALA A O 1
ATOM 570 N N . GLY A 1 72 ? -15.600 -5.900 10.110 1.00 95.62 72 GLY A N 1
ATOM 571 C CA . GLY A 1 72 ? -15.429 -7.023 11.032 1.00 95.62 72 GLY A CA 1
ATOM 572 C C . GLY A 1 72 ? -14.203 -6.860 11.932 1.00 95.62 72 GLY A C 1
ATOM 573 O O . GLY A 1 72 ? -14.333 -6.924 13.153 1.00 95.62 72 GLY A O 1
ATOM 574 N N . LEU A 1 73 ? -13.037 -6.540 11.358 1.00 95.50 73 LEU A N 1
ATOM 575 C CA . LEU A 1 73 ? -11.814 -6.301 12.139 1.00 95.50 73 LEU A CA 1
ATOM 576 C C . LEU A 1 73 ? -11.972 -5.144 13.142 1.00 95.50 73 LEU A C 1
ATOM 578 O O . LEU A 1 73 ? -11.489 -5.223 14.273 1.00 95.50 73 LEU A O 1
ATOM 582 N N . VAL A 1 74 ? -12.663 -4.069 12.748 1.00 96.19 74 VAL A N 1
ATOM 583 C CA . VAL A 1 74 ? -12.968 -2.940 13.642 1.00 96.19 74 VAL A CA 1
ATOM 584 C C . VAL A 1 74 ? -13.943 -3.356 14.750 1.00 96.19 74 VAL A C 1
ATOM 586 O O . VAL A 1 74 ? -13.781 -2.914 15.888 1.00 96.19 74 VAL A O 1
ATOM 589 N N . ASP A 1 75 ? -14.937 -4.204 14.463 1.00 97.06 75 ASP A N 1
ATOM 590 C CA . ASP A 1 75 ? -15.857 -4.723 15.486 1.00 97.06 75 ASP A CA 1
ATOM 591 C C . ASP A 1 75 ? -15.139 -5.612 16.507 1.00 97.06 75 ASP A C 1
ATOM 593 O O . ASP A 1 75 ? -15.374 -5.464 17.708 1.00 97.06 75 ASP A O 1
ATOM 597 N N . ASP A 1 76 ? -14.229 -6.473 16.056 1.00 96.12 76 ASP A N 1
ATOM 598 C CA . ASP A 1 76 ? -13.428 -7.337 16.928 1.00 96.12 76 ASP A CA 1
ATOM 599 C C . ASP A 1 76 ? -12.484 -6.526 17.820 1.00 96.12 76 ASP A C 1
ATOM 601 O O . ASP A 1 76 ? -12.400 -6.768 19.029 1.00 96.12 76 ASP A O 1
ATOM 605 N N . LEU A 1 77 ? -11.828 -5.504 17.260 1.00 96.25 77 LEU A N 1
ATOM 606 C CA . LEU A 1 77 ? -11.034 -4.555 18.038 1.00 96.25 77 LEU A CA 1
ATOM 607 C C . LEU A 1 77 ? -11.895 -3.834 19.084 1.00 96.25 77 LEU A C 1
ATOM 609 O O . LEU A 1 77 ? -11.504 -3.753 20.249 1.00 96.25 77 LEU A O 1
ATOM 613 N N . ALA A 1 78 ? -13.071 -3.334 18.692 1.00 97.50 78 ALA A N 1
ATOM 614 C CA . ALA A 1 78 ? -13.979 -2.634 19.596 1.00 97.50 78 ALA A CA 1
ATOM 615 C C . ALA A 1 78 ? -14.436 -3.535 20.752 1.00 97.50 78 ALA A C 1
ATOM 617 O O . ALA A 1 78 ? -14.391 -3.106 21.902 1.00 97.50 78 ALA A O 1
ATOM 618 N N . LYS A 1 79 ? -14.824 -4.786 20.468 1.00 98.12 79 LYS A N 1
ATOM 619 C CA . LYS A 1 79 ? -15.179 -5.783 21.494 1.00 98.12 79 LYS A CA 1
ATOM 620 C C . LYS A 1 79 ? -14.026 -6.007 22.463 1.00 98.12 79 LYS A C 1
ATOM 622 O O . LYS A 1 79 ? -14.206 -5.840 23.663 1.00 98.12 79 LYS A O 1
ATOM 627 N N . LYS A 1 80 ? -12.821 -6.272 21.947 1.00 97.31 80 LYS A N 1
ATOM 628 C CA . LYS A 1 80 ? -11.626 -6.495 22.773 1.00 97.31 80 LYS A CA 1
ATOM 629 C C . LYS A 1 80 ? -11.333 -5.316 23.704 1.00 97.31 80 LYS A C 1
ATOM 631 O O . LYS A 1 80 ? -11.006 -5.517 24.872 1.00 97.31 80 LYS A O 1
ATOM 636 N N . LEU A 1 81 ? -11.427 -4.088 23.195 1.00 98.06 81 LEU A N 1
ATOM 637 C CA . LEU A 1 81 ? -11.210 -2.884 23.997 1.00 98.06 81 LEU A CA 1
ATOM 638 C C . LEU A 1 81 ? -12.328 -2.673 25.025 1.00 98.06 81 LEU A C 1
ATOM 640 O O . LEU A 1 81 ? -12.037 -2.291 26.157 1.00 98.06 81 LEU A O 1
ATOM 644 N N . TYR A 1 82 ? -13.583 -2.934 24.662 1.00 98.38 82 TYR A N 1
ATOM 645 C CA . TYR A 1 82 ? -14.735 -2.786 25.552 1.00 98.38 82 TYR A CA 1
ATOM 646 C C . TYR A 1 82 ? -14.707 -3.796 26.700 1.00 98.38 82 TYR A C 1
ATOM 648 O O . TYR A 1 82 ? -14.798 -3.401 27.860 1.00 98.38 82 TYR A O 1
ATOM 656 N N . ASP A 1 83 ? -14.485 -5.075 26.394 1.00 98.31 83 ASP A N 1
ATOM 657 C CA . ASP A 1 83 ? -14.380 -6.147 27.390 1.00 98.31 83 ASP A CA 1
ATOM 658 C C . ASP A 1 83 ? -13.195 -5.905 28.341 1.00 98.31 83 ASP A C 1
ATOM 660 O O . ASP A 1 83 ? -13.255 -6.217 29.528 1.00 98.31 83 ASP A O 1
ATOM 664 N N . GLY A 1 84 ? -12.125 -5.277 27.837 1.00 97.62 84 GLY A N 1
ATOM 665 C CA . GLY A 1 84 ? -10.983 -4.815 28.630 1.00 97.62 84 GLY A CA 1
ATOM 666 C C . GLY A 1 84 ? -11.200 -3.494 29.384 1.00 97.62 84 GLY A C 1
ATOM 667 O O . GLY A 1 84 ? -10.240 -2.967 29.954 1.00 97.62 84 GLY A O 1
ATOM 668 N N . GLY A 1 85 ? -12.406 -2.917 29.349 1.00 97.88 85 GLY A N 1
ATOM 669 C CA . GLY A 1 85 ? -12.757 -1.654 30.008 1.00 97.88 85 GLY A CA 1
ATOM 670 C C . GLY A 1 85 ? -12.026 -0.422 29.462 1.00 97.88 85 GLY A C 1
ATOM 671 O O . GLY A 1 85 ? -11.897 0.575 30.171 1.00 97.88 85 GLY A O 1
ATOM 672 N N . LYS A 1 86 ? -11.491 -0.487 28.235 1.00 98.00 86 LYS A N 1
ATOM 673 C CA . LYS A 1 86 ? -10.717 0.593 27.594 1.00 98.00 86 LYS A CA 1
ATOM 674 C C . LYS A 1 86 ? -11.582 1.603 26.848 1.00 98.00 86 LYS A C 1
ATOM 676 O O . LYS A 1 86 ? -11.134 2.724 26.646 1.00 98.00 86 LYS A O 1
ATOM 681 N N . ILE A 1 87 ? -12.794 1.211 26.458 1.00 98.31 87 ILE A N 1
ATOM 682 C CA . ILE A 1 87 ? -13.791 2.082 25.825 1.00 98.31 87 ILE A CA 1
ATOM 683 C C . ILE A 1 87 ? -15.161 1.886 26.482 1.00 98.31 87 ILE A C 1
ATOM 685 O O . ILE A 1 87 ? -15.462 0.802 26.980 1.00 98.31 87 ILE A O 1
ATOM 689 N N . LYS A 1 88 ? -16.011 2.917 26.476 1.00 97.25 88 LYS A N 1
ATOM 690 C CA . LYS A 1 88 ? -17.325 2.908 27.156 1.00 97.25 88 LYS A CA 1
ATOM 691 C C . LYS A 1 88 ? -18.436 2.247 26.354 1.00 97.25 88 LYS A C 1
ATOM 693 O O . LYS A 1 88 ? -19.467 1.889 26.921 1.00 97.25 88 LYS A O 1
ATOM 698 N N . LYS A 1 89 ? -18.281 2.148 25.034 1.00 97.69 89 LYS A N 1
ATOM 699 C CA . LYS A 1 89 ? -19.252 1.519 24.131 1.00 97.69 89 LYS A CA 1
ATOM 700 C C . LYS A 1 89 ? -18.569 0.978 22.882 1.00 97.69 89 LYS A C 1
ATOM 702 O O . LYS A 1 89 ? -17.428 1.303 22.594 1.00 97.69 89 LYS A O 1
ATOM 707 N N . LEU A 1 90 ? -19.308 0.199 22.097 1.00 97.81 90 LEU A N 1
ATOM 708 C CA . LEU A 1 90 ? -18.797 -0.455 20.886 1.00 97.81 90 LEU A CA 1
ATOM 709 C C . LEU A 1 90 ? -18.874 0.418 19.621 1.00 97.81 90 LEU A C 1
ATOM 711 O O . 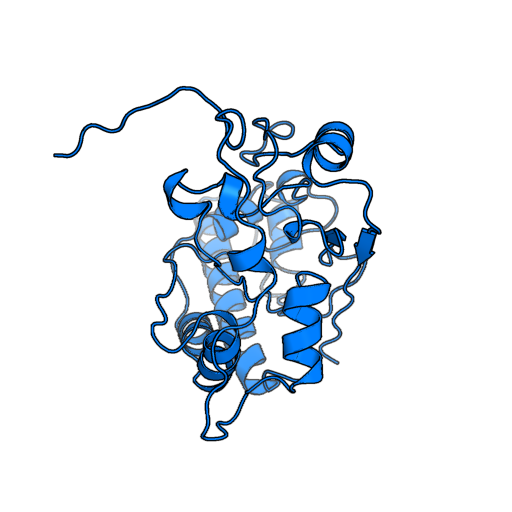LEU A 1 90 ? -18.384 0.005 18.573 1.00 97.81 90 LEU A O 1
ATOM 715 N N . TYR A 1 91 ? -19.503 1.597 19.696 1.00 97.62 91 TYR A N 1
ATOM 716 C CA . TYR A 1 91 ? -19.647 2.546 18.580 1.00 97.62 91 TYR A CA 1
ATOM 717 C C . TYR A 1 91 ? -20.308 1.964 17.311 1.00 97.62 91 TYR A C 1
ATOM 719 O O . TYR A 1 91 ? -19.973 2.360 16.200 1.00 97.62 91 TYR A O 1
ATOM 727 N N . ARG A 1 92 ? -21.252 1.020 17.451 1.00 96.75 92 ARG A N 1
ATOM 728 C CA . ARG A 1 92 ? -21.969 0.408 16.307 1.00 96.75 92 ARG A CA 1
ATOM 729 C C . ARG A 1 92 ? -22.902 1.369 15.565 1.00 96.75 92 ARG A C 1
ATOM 731 O O . ARG A 1 92 ? -23.333 1.063 14.465 1.00 96.75 92 ARG A O 1
ATOM 738 N N . ASP A 1 93 ? -23.196 2.517 16.168 1.00 95.94 93 ASP A N 1
ATOM 739 C CA . ASP A 1 93 ? -23.928 3.624 15.552 1.00 95.94 93 ASP A CA 1
ATOM 740 C C . ASP A 1 93 ? -23.113 4.381 14.483 1.00 95.94 93 ASP A C 1
ATOM 742 O O . ASP A 1 93 ? -23.671 5.182 13.740 1.00 95.94 93 ASP A O 1
ATOM 746 N N . GLN A 1 94 ? -21.798 4.150 14.409 1.00 96.25 94 GLN A N 1
ATOM 747 C CA . GLN A 1 94 ? -20.891 4.813 13.473 1.00 96.25 94 GLN A CA 1
ATOM 748 C C . GLN A 1 94 ? -20.664 3.968 12.210 1.00 96.25 94 GLN A C 1
ATOM 750 O O . GLN A 1 94 ? -20.607 2.741 12.279 1.00 96.25 94 GLN A O 1
ATOM 755 N N . GLY A 1 95 ? -20.469 4.631 11.066 1.00 93.88 95 GLY A N 1
ATOM 756 C CA . GLY A 1 95 ? -20.129 3.971 9.802 1.00 93.88 95 GLY A CA 1
ATOM 757 C C . GLY A 1 95 ? -18.681 3.469 9.755 1.00 93.88 95 GLY A C 1
ATOM 758 O O . GLY A 1 95 ? -17.847 3.870 10.568 1.00 93.88 95 GLY A O 1
ATOM 759 N N . LEU A 1 96 ? -18.362 2.625 8.766 1.00 90.75 96 LEU A N 1
ATOM 760 C CA . LEU A 1 96 ? -17.037 2.009 8.584 1.00 90.75 96 LEU A CA 1
ATOM 761 C C . LEU A 1 96 ? -15.882 3.021 8.692 1.00 90.75 96 LEU A C 1
ATOM 763 O O . LEU A 1 96 ? -14.938 2.812 9.452 1.00 90.75 96 LEU A O 1
ATOM 767 N N . PHE A 1 97 ? -15.988 4.144 7.980 1.00 90.50 97 PHE A N 1
ATOM 768 C CA . PHE A 1 97 ? -14.918 5.143 7.884 1.00 90.50 97 PHE A CA 1
ATOM 769 C C . PHE A 1 97 ? -14.821 6.085 9.097 1.00 90.50 97 PHE A C 1
ATOM 771 O O . PHE A 1 97 ? -13.827 6.792 9.250 1.00 90.50 97 PHE A O 1
ATOM 778 N N . THR A 1 98 ? -15.813 6.096 9.995 1.00 95.06 98 THR A N 1
ATOM 779 C CA . THR A 1 98 ? -15.820 6.972 11.184 1.00 95.06 98 THR A CA 1
ATOM 780 C C . THR A 1 98 ? -15.706 6.212 12.501 1.00 95.06 98 THR A C 1
ATOM 782 O O . THR A 1 98 ? -15.245 6.782 13.492 1.00 95.06 98 THR A O 1
ATOM 785 N N . ARG A 1 99 ? -16.061 4.922 12.535 1.00 96.81 99 ARG A N 1
ATOM 786 C CA . ARG A 1 99 ? -16.082 4.110 13.759 1.00 96.81 99 ARG A CA 1
ATOM 787 C C . ARG A 1 99 ? -14.706 3.974 14.397 1.00 96.81 99 ARG A C 1
ATOM 789 O O . ARG A 1 99 ? -14.581 4.210 15.596 1.00 96.81 99 ARG A O 1
ATOM 796 N N . LEU A 1 100 ? -13.671 3.670 13.609 1.00 95.38 100 LEU A N 1
ATOM 797 C CA . LEU A 1 100 ? -12.301 3.594 14.127 1.00 95.38 100 LEU A CA 1
ATOM 798 C C . LEU A 1 100 ? -11.836 4.946 14.682 1.00 95.38 100 LEU A C 1
ATOM 800 O O . LEU A 1 100 ? -11.239 4.986 15.748 1.00 95.38 100 LEU A O 1
ATOM 804 N N . THR A 1 101 ? -12.189 6.056 14.028 1.00 95.19 101 THR A N 1
ATOM 805 C CA . THR A 1 101 ? -11.902 7.412 14.527 1.00 95.19 101 THR A CA 1
ATOM 806 C C . THR A 1 101 ? -12.588 7.690 15.869 1.00 95.19 101 THR A C 1
ATOM 808 O O . THR A 1 101 ? -12.011 8.345 16.733 1.00 95.19 101 THR A O 1
ATOM 811 N N . ALA A 1 102 ? -13.819 7.212 16.070 1.00 96.50 102 ALA A N 1
ATOM 812 C CA . ALA A 1 102 ? -14.520 7.368 17.344 1.00 96.50 102 ALA A CA 1
ATOM 813 C C . ALA A 1 102 ? -13.871 6.544 18.470 1.00 96.50 102 ALA A C 1
ATOM 815 O O . ALA A 1 102 ? -13.753 7.044 19.586 1.00 96.50 102 ALA A O 1
ATOM 816 N N . ILE A 1 103 ? -13.414 5.326 18.160 1.00 97.00 103 ILE A N 1
ATOM 817 C CA . ILE A 1 103 ? -12.677 4.458 19.091 1.00 97.00 103 ILE A CA 1
ATOM 818 C C . ILE A 1 103 ? -11.315 5.075 19.436 1.00 97.00 103 ILE A C 1
ATOM 820 O O . ILE A 1 103 ? -10.984 5.184 20.610 1.00 97.00 103 ILE A O 1
ATOM 824 N N . GLU A 1 104 ? -10.564 5.544 18.437 1.00 95.06 104 GLU A N 1
ATOM 825 C CA . GLU A 1 104 ? -9.248 6.185 18.591 1.00 95.06 104 GLU A CA 1
ATOM 826 C C . GLU A 1 104 ? -9.294 7.405 19.527 1.00 95.06 104 GLU A C 1
ATOM 828 O O . GLU A 1 104 ? -8.367 7.638 20.295 1.00 95.06 104 GLU A O 1
ATOM 833 N N . LYS A 1 105 ? -10.395 8.174 19.516 1.00 95.00 105 LYS A N 1
ATOM 834 C CA . LYS A 1 105 ? -10.588 9.317 20.428 1.00 95.00 105 LYS A CA 1
ATOM 835 C C . LYS A 1 105 ? -10.675 8.914 21.899 1.00 95.00 105 LYS A C 1
ATOM 837 O O . LYS A 1 105 ? -10.302 9.708 22.757 1.00 95.00 105 LYS A O 1
ATOM 842 N N . GLU A 1 106 ? -11.226 7.740 22.196 1.00 96.38 106 GLU A N 1
ATOM 843 C CA . GLU A 1 106 ? -11.323 7.232 23.569 1.00 96.38 106 GLU A CA 1
ATOM 844 C C . GLU A 1 106 ? -10.090 6.404 23.953 1.00 96.38 106 GLU A C 1
ATOM 846 O O . GLU A 1 106 ? -9.632 6.471 25.093 1.00 96.38 106 GLU A O 1
ATOM 851 N N . PHE A 1 107 ? -9.515 5.683 22.991 1.00 95.88 107 PHE A N 1
ATOM 852 C CA . PHE A 1 107 ? -8.315 4.877 23.156 1.00 95.88 107 PHE A CA 1
ATOM 853 C C . PHE A 1 107 ? -7.284 5.196 22.055 1.00 95.88 107 PHE A C 1
ATOM 855 O O . PHE A 1 107 ? -7.280 4.538 21.009 1.00 95.88 107 PHE A O 1
ATOM 862 N N . PRO A 1 108 ? -6.398 6.188 22.275 1.00 93.94 108 PRO A N 1
ATOM 863 C CA . PRO A 1 108 ? -5.317 6.500 21.342 1.00 93.94 108 PRO A CA 1
ATOM 864 C C . PRO A 1 108 ? -4.401 5.290 21.112 1.00 93.94 108 PRO A C 1
ATOM 866 O O . PRO A 1 108 ? -3.919 4.674 22.065 1.00 93.94 108 PRO A O 1
ATOM 869 N N . GLY A 1 109 ? -4.160 4.945 19.847 1.00 91.81 109 GLY A N 1
ATOM 870 C CA . GLY A 1 109 ? -3.416 3.759 19.416 1.00 91.81 109 GLY A CA 1
ATOM 871 C C . GLY A 1 109 ? -4.286 2.571 18.990 1.00 91.81 109 GLY A C 1
ATOM 872 O O . GLY A 1 109 ? -3.739 1.523 18.633 1.00 91.81 109 GLY A O 1
ATOM 873 N N . ALA A 1 110 ? -5.619 2.698 18.986 1.00 94.31 110 ALA A N 1
ATOM 874 C CA . ALA A 1 110 ? -6.524 1.670 18.463 1.00 94.31 110 ALA A CA 1
ATOM 875 C C . ALA A 1 110 ? -6.211 1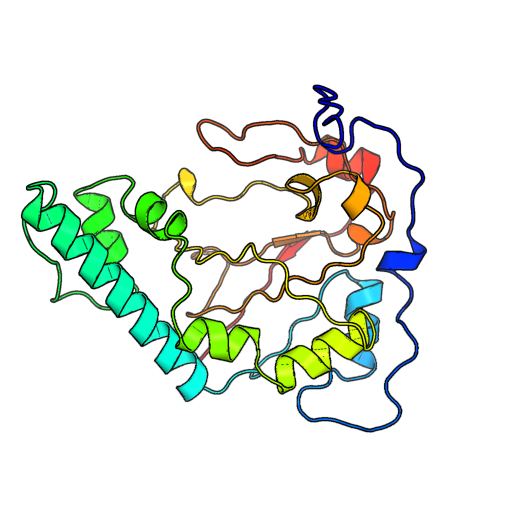.339 16.994 1.00 94.31 110 ALA A C 1
ATOM 877 O O . ALA A 1 110 ? -6.142 0.169 16.609 1.00 94.31 110 ALA A O 1
ATOM 878 N N . ASN A 1 111 ? -5.954 2.359 16.180 1.00 91.88 111 ASN A N 1
ATOM 879 C CA . ASN A 1 111 ? -5.553 2.200 14.786 1.00 91.88 111 ASN A CA 1
ATOM 880 C C . ASN A 1 111 ? -4.229 1.430 14.623 1.00 91.88 111 ASN A C 1
ATOM 882 O O . ASN A 1 111 ? -4.099 0.629 13.700 1.00 91.88 111 ASN A O 1
ATOM 886 N N . ILE A 1 112 ? -3.266 1.610 15.531 1.00 91.06 112 ILE A N 1
ATOM 887 C CA . ILE A 1 112 ? -1.978 0.911 15.502 1.00 91.06 112 ILE A CA 1
ATOM 888 C C . ILE A 1 112 ? -2.161 -0.563 15.855 1.00 91.06 112 ILE A C 1
ATOM 890 O O . ILE A 1 112 ? -1.515 -1.419 15.251 1.00 91.06 112 ILE A O 1
ATOM 894 N N . ILE A 1 113 ? -3.065 -0.883 16.786 1.00 92.69 113 ILE A N 1
ATOM 895 C CA . ILE A 1 113 ? -3.429 -2.277 17.076 1.00 92.69 113 ILE A CA 1
ATOM 896 C C . ILE A 1 113 ? -4.000 -2.941 15.822 1.00 92.69 113 ILE A C 1
ATOM 898 O O . ILE A 1 113 ? -3.602 -4.058 15.494 1.00 92.69 113 ILE A O 1
ATOM 902 N N . LEU A 1 114 ? -4.896 -2.251 15.109 1.00 90.81 114 LEU A N 1
ATOM 903 C CA . LEU A 1 114 ? -5.475 -2.764 13.871 1.00 90.81 114 LEU A CA 1
ATOM 904 C C . LEU A 1 114 ? -4.411 -2.954 12.782 1.00 90.81 114 LEU A C 1
ATOM 906 O O . LEU A 1 114 ? -4.357 -4.016 12.172 1.00 90.81 114 LEU A O 1
ATOM 910 N N . HIS A 1 115 ? -3.534 -1.967 12.586 1.00 87.94 115 HIS A N 1
ATOM 911 C CA . HIS A 1 115 ? -2.439 -2.022 11.614 1.00 87.94 115 HIS A CA 1
ATOM 912 C C . HIS A 1 115 ? -1.476 -3.192 11.867 1.00 87.94 115 HIS A C 1
ATOM 914 O O . HIS A 1 115 ? -1.014 -3.831 10.928 1.00 87.94 115 HIS A O 1
ATOM 920 N N . LYS A 1 116 ? -1.195 -3.507 13.138 1.00 87.06 116 LYS A N 1
ATOM 921 C CA . LYS A 1 116 ? -0.318 -4.624 13.522 1.00 87.06 116 LYS A CA 1
ATOM 922 C C . LYS A 1 116 ? -1.010 -5.989 13.478 1.00 87.06 116 LYS A C 1
ATOM 924 O O . LYS A 1 116 ? -0.343 -7.004 13.686 1.00 87.06 116 LYS A O 1
ATOM 929 N N . SER A 1 117 ? -2.314 -6.041 13.206 1.00 81.88 117 SER A N 1
ATOM 930 C CA . SER A 1 117 ? -3.036 -7.299 13.022 1.00 81.88 117 SER A CA 1
ATOM 931 C C . SER A 1 117 ? -2.537 -8.013 11.767 1.00 81.88 117 SER A C 1
ATOM 933 O O . SER A 1 117 ? -2.693 -7.522 10.656 1.00 81.88 117 SER A O 1
ATOM 935 N N . GLN A 1 118 ? -1.946 -9.193 11.943 1.00 74.94 118 GLN A N 1
ATOM 936 C CA . GLN A 1 118 ? -1.376 -9.981 10.842 1.00 74.94 118 GLN A CA 1
ATOM 937 C C . GLN A 1 118 ? -2.411 -10.872 10.131 1.00 74.94 118 GLN A C 1
ATOM 939 O O . GLN A 1 118 ? -2.069 -11.599 9.202 1.00 74.94 118 GLN A O 1
ATOM 944 N N . ASN A 1 119 ? -3.676 -10.851 10.563 1.00 83.94 119 ASN A N 1
ATOM 945 C CA . ASN A 1 119 ? -4.715 -11.694 9.980 1.00 83.94 119 ASN A CA 1
ATOM 946 C C . ASN A 1 119 ? -5.265 -11.071 8.691 1.00 83.94 119 ASN A C 1
ATOM 948 O O . ASN A 1 119 ? -6.022 -10.104 8.768 1.00 83.94 119 ASN A O 1
ATOM 952 N N . MET A 1 120 ? -4.897 -11.621 7.530 1.00 90.75 120 MET A N 1
ATOM 953 C CA . MET A 1 120 ? -5.424 -11.187 6.233 1.00 90.75 120 MET A CA 1
ATOM 954 C C . MET A 1 120 ? -6.833 -11.752 6.028 1.00 90.75 120 MET A C 1
ATOM 956 O O . MET A 1 120 ? -6.974 -12.970 5.892 1.00 90.75 120 MET A O 1
ATOM 960 N N . PRO A 1 121 ? -7.892 -10.923 5.980 1.00 94.19 121 PRO A N 1
ATOM 961 C CA . PRO A 1 121 ? -9.238 -11.424 5.738 1.00 94.19 121 PRO A CA 1
ATOM 962 C C . PRO A 1 121 ? -9.364 -12.078 4.362 1.00 94.19 121 PRO A C 1
ATOM 964 O O . PRO A 1 121 ? -8.685 -11.679 3.417 1.00 94.19 121 PRO A O 1
ATOM 967 N N . LYS A 1 122 ? -10.287 -13.036 4.224 1.00 96.06 122 LYS A N 1
ATOM 968 C CA . LYS A 1 122 ? -10.497 -13.778 2.970 1.00 96.06 122 LYS A CA 1
ATOM 969 C C . LYS A 1 122 ? -10.730 -12.861 1.760 1.00 96.06 122 LYS A C 1
ATOM 971 O O . LYS A 1 122 ? -10.088 -13.064 0.742 1.00 96.06 122 LYS A O 1
ATOM 976 N N . ALA A 1 123 ? -11.560 -11.825 1.894 1.00 96.81 123 ALA A N 1
ATOM 977 C CA . ALA A 1 123 ? -11.807 -10.874 0.805 1.00 96.81 123 ALA A CA 1
ATOM 978 C C . ALA A 1 123 ? -10.521 -10.151 0.343 1.00 96.81 123 ALA A C 1
ATOM 980 O O . ALA A 1 123 ? -10.304 -9.948 -0.847 1.00 96.81 123 ALA A O 1
ATOM 981 N N . ILE A 1 124 ? -9.610 -9.837 1.274 1.00 95.00 124 ILE A N 1
ATOM 982 C CA . ILE A 1 124 ? -8.304 -9.243 0.948 1.00 95.00 124 ILE A CA 1
ATOM 983 C C . ILE A 1 124 ? -7.383 -10.276 0.280 1.00 95.00 124 ILE A C 1
ATOM 985 O O . ILE A 1 124 ? -6.672 -9.928 -0.657 1.00 95.00 124 ILE A O 1
ATOM 989 N N . GLN A 1 125 ? -7.421 -11.546 0.705 1.00 95.00 125 GLN A N 1
ATOM 990 C CA . GLN A 1 125 ? -6.696 -12.634 0.029 1.00 95.00 125 GLN A CA 1
ATOM 991 C C . GLN A 1 125 ? -7.184 -12.825 -1.416 1.00 95.00 125 GLN A C 1
ATOM 993 O O . GLN A 1 125 ? -6.374 -13.027 -2.319 1.00 95.00 125 GLN A O 1
ATOM 998 N N . GLU A 1 126 ? -8.495 -12.732 -1.647 1.00 96.62 126 GLU A N 1
ATOM 999 C CA . GLU A 1 126 ? -9.108 -12.826 -2.977 1.00 96.62 126 GLU A CA 1
ATOM 1000 C C . GLU A 1 126 ? -8.687 -11.657 -3.881 1.00 96.62 126 GLU A C 1
ATOM 1002 O O . GLU A 1 126 ? -8.389 -11.885 -5.052 1.00 96.62 126 GLU A O 1
ATOM 1007 N N . LEU A 1 127 ? -8.567 -10.431 -3.351 1.00 95.06 127 LEU A N 1
ATOM 1008 C CA . LEU A 1 127 ? -7.957 -9.316 -4.091 1.00 95.06 127 LEU A CA 1
ATOM 1009 C C . LEU A 1 127 ? -6.474 -9.566 -4.385 1.00 95.06 127 LEU A C 1
ATOM 1011 O O . LEU A 1 127 ? -6.029 -9.375 -5.515 1.00 95.06 127 LEU A O 1
ATOM 1015 N N . TRP A 1 128 ? -5.711 -10.008 -3.383 1.00 93.69 128 TRP A N 1
ATOM 1016 C CA . TRP A 1 128 ? -4.268 -10.237 -3.500 1.00 93.69 128 TRP A CA 1
ATOM 1017 C C . TRP A 1 128 ? -3.920 -11.318 -4.531 1.00 93.69 128 TRP A C 1
ATOM 1019 O O . TRP A 1 128 ? -2.887 -11.243 -5.192 1.00 93.69 128 TRP A O 1
ATOM 1029 N N . THR A 1 129 ? -4.811 -12.295 -4.702 1.00 95.44 129 THR A N 1
ATOM 1030 C CA . THR A 1 129 ? -4.674 -13.407 -5.654 1.00 95.44 129 THR A CA 1
ATOM 1031 C C . THR A 1 129 ? -5.561 -13.255 -6.895 1.00 95.44 129 THR A C 1
ATOM 1033 O O . THR A 1 129 ? -5.701 -14.199 -7.673 1.00 95.44 129 THR A O 1
ATOM 1036 N N . ASN A 1 130 ? -6.151 -12.074 -7.113 1.00 97.56 130 ASN A N 1
ATOM 1037 C CA . ASN A 1 130 ? -7.052 -11.825 -8.233 1.00 97.56 130 ASN A CA 1
ATOM 1038 C C . ASN A 1 130 ? -6.323 -12.007 -9.571 1.00 97.56 130 ASN A C 1
ATOM 1040 O O . ASN A 1 130 ? -5.305 -11.364 -9.827 1.00 97.56 130 ASN A O 1
ATOM 1044 N N . GLU A 1 131 ? -6.876 -12.835 -10.458 1.00 97.62 131 GLU A N 1
ATOM 1045 C CA . GLU A 1 131 ? -6.241 -13.166 -11.739 1.00 97.62 131 GLU A CA 1
ATOM 1046 C C . GLU A 1 131 ? -5.937 -11.917 -12.581 1.00 97.62 131 GLU A C 1
ATOM 1048 O O . GLU A 1 131 ? -4.876 -11.830 -13.197 1.00 97.62 131 GLU A O 1
ATOM 1053 N N . ARG A 1 132 ? -6.822 -10.910 -12.569 1.00 98.31 132 ARG A N 1
ATOM 1054 C CA . ARG A 1 132 ? -6.611 -9.658 -13.310 1.00 98.31 132 ARG A CA 1
ATOM 1055 C C . ARG A 1 132 ? -5.401 -8.901 -12.777 1.00 98.31 132 ARG A C 1
ATOM 1057 O O . ARG A 1 132 ? -4.595 -8.425 -13.573 1.00 98.31 132 ARG A O 1
ATOM 1064 N N . LEU A 1 133 ? -5.260 -8.820 -11.452 1.00 98.12 133 LEU A N 1
ATOM 1065 C CA . LEU A 1 133 ? -4.120 -8.171 -10.801 1.00 98.12 133 LEU A CA 1
ATOM 1066 C C . LEU A 1 133 ? -2.820 -8.916 -11.112 1.00 98.12 133 LEU A C 1
ATOM 1068 O O . LEU A 1 133 ? -1.834 -8.293 -11.498 1.00 98.12 133 LEU A O 1
ATOM 1072 N N . LEU A 1 134 ? -2.829 -10.248 -11.017 1.00 97.94 134 LEU A N 1
ATOM 1073 C CA . LEU A 1 134 ? -1.660 -11.071 -11.331 1.00 97.94 134 LEU A CA 1
ATOM 1074 C C . LEU A 1 134 ? -1.244 -10.939 -12.802 1.00 97.94 134 LEU A C 1
ATOM 1076 O O . LEU A 1 134 ? -0.056 -10.847 -13.087 1.00 97.94 134 LEU A O 1
ATOM 1080 N N . ASN A 1 135 ? -2.196 -10.837 -13.732 1.00 98.31 135 ASN A N 1
ATOM 1081 C CA . ASN A 1 135 ? -1.899 -10.597 -15.147 1.00 98.31 135 ASN A CA 1
ATOM 1082 C C . ASN A 1 135 ? -1.290 -9.207 -15.406 1.00 98.31 135 ASN A C 1
ATOM 1084 O O . ASN A 1 135 ? -0.468 -9.069 -16.312 1.00 98.31 135 ASN A O 1
ATOM 1088 N N . ALA A 1 136 ? -1.684 -8.183 -14.640 1.00 98.31 136 ALA A N 1
ATOM 1089 C CA . ALA A 1 136 ? -1.060 -6.860 -14.697 1.00 98.31 136 ALA A CA 1
ATOM 1090 C C . ALA A 1 136 ? 0.377 -6.905 -14.153 1.00 98.31 136 ALA A C 1
ATOM 1092 O O . ALA A 1 136 ? 1.297 -6.397 -14.791 1.00 98.31 136 ALA A O 1
ATOM 1093 N N . VAL A 1 137 ? 0.586 -7.569 -13.012 1.00 97.94 137 VAL A N 1
ATOM 1094 C CA . VAL A 1 137 ? 1.910 -7.744 -12.390 1.00 97.94 137 VAL A CA 1
ATOM 1095 C C . VAL A 1 137 ? 2.842 -8.578 -13.274 1.00 97.94 137 VAL A C 1
ATOM 1097 O O . VAL A 1 137 ? 4.012 -8.227 -13.408 1.00 97.94 137 VAL A O 1
ATOM 1100 N N . GLU A 1 138 ? 2.335 -9.608 -13.960 1.00 97.94 138 GLU A N 1
ATOM 1101 C CA . GLU A 1 138 ? 3.091 -10.410 -14.938 1.00 97.94 138 GLU A CA 1
ATOM 1102 C C . GLU A 1 138 ? 3.759 -9.533 -16.009 1.00 97.94 138 GLU A C 1
ATOM 1104 O O . GLU A 1 138 ? 4.884 -9.802 -16.425 1.00 97.94 138 GLU A O 1
ATOM 1109 N N . GLN A 1 139 ? 3.102 -8.454 -16.451 1.00 98.19 139 GLN A N 1
ATOM 1110 C CA . GLN A 1 139 ? 3.686 -7.534 -17.436 1.00 98.19 139 GLN A CA 1
ATOM 1111 C C . GLN A 1 139 ? 4.845 -6.702 -16.881 1.00 98.19 139 GLN A C 1
ATOM 1113 O O . GLN A 1 139 ? 5.647 -6.198 -17.670 1.00 98.19 139 GLN A O 1
ATOM 1118 N N . LEU A 1 140 ? 4.920 -6.545 -15.556 1.00 97.94 140 LEU A N 1
ATOM 1119 C CA . LEU A 1 140 ? 5.938 -5.755 -14.870 1.00 97.94 140 LEU A CA 1
ATOM 1120 C C . LEU A 1 140 ? 7.142 -6.608 -14.459 1.00 97.94 140 LEU A C 1
ATOM 1122 O O . LEU A 1 140 ? 8.270 -6.167 -14.639 1.00 97.94 140 LEU A O 1
ATOM 1126 N N . ILE A 1 141 ? 6.925 -7.824 -13.947 1.00 96.94 141 ILE A N 1
ATOM 1127 C CA . ILE A 1 141 ? 8.010 -8.666 -13.396 1.00 96.94 141 ILE A CA 1
ATOM 1128 C C . ILE A 1 141 ? 8.254 -9.970 -14.160 1.00 96.94 141 ILE A C 1
ATOM 1130 O O . ILE A 1 141 ? 9.224 -10.670 -13.884 1.00 96.94 141 ILE A O 1
ATOM 1134 N N . GLY A 1 142 ? 7.408 -10.300 -15.135 1.00 96.31 142 GLY A N 1
ATOM 1135 C CA . GLY A 1 142 ? 7.445 -11.577 -15.841 1.00 96.31 142 GLY A CA 1
ATOM 1136 C C . GLY A 1 142 ? 6.539 -12.650 -15.216 1.00 96.31 142 GLY A C 1
ATOM 1137 O O . GLY A 1 142 ? 5.804 -12.381 -14.265 1.00 96.31 142 GLY A O 1
ATOM 1138 N N . PRO A 1 143 ? 6.546 -13.874 -15.777 1.00 95.06 143 PRO A N 1
ATOM 1139 C CA . PRO A 1 143 ? 5.579 -14.926 -15.444 1.00 95.06 143 PRO A CA 1
ATOM 1140 C C . PRO A 1 143 ? 5.785 -15.572 -14.069 1.00 95.06 143 PRO A C 1
ATOM 1142 O O . PRO A 1 143 ? 4.849 -16.168 -13.534 1.00 95.06 143 PRO A O 1
ATOM 1145 N N . ASP A 1 144 ? 6.980 -15.456 -13.492 1.00 95.00 144 ASP A N 1
ATOM 1146 C CA . ASP A 1 144 ? 7.336 -16.087 -12.222 1.00 95.00 144 ASP A CA 1
ATOM 1147 C C . ASP A 1 144 ? 6.992 -15.161 -11.048 1.00 95.00 144 ASP A C 1
ATOM 1149 O O . ASP A 1 144 ? 7.839 -14.463 -10.490 1.00 95.00 144 ASP A O 1
ATOM 1153 N N . ILE A 1 145 ? 5.707 -15.132 -10.692 1.00 95.50 145 ILE A N 1
ATOM 1154 C CA . ILE A 1 145 ? 5.178 -14.248 -9.648 1.00 95.50 145 ILE A CA 1
ATOM 1155 C C . ILE A 1 145 ? 5.266 -14.922 -8.275 1.00 95.50 145 ILE A C 1
ATOM 1157 O O . ILE A 1 145 ? 4.701 -15.994 -8.054 1.00 95.50 145 ILE A O 1
ATOM 1161 N N . ALA A 1 146 ? 5.895 -14.236 -7.320 1.00 93.56 146 ALA A N 1
ATOM 1162 C CA . ALA A 1 146 ? 5.867 -14.586 -5.905 1.00 93.56 146 ALA A CA 1
ATOM 1163 C C . ALA A 1 146 ? 5.212 -13.464 -5.085 1.00 93.56 146 ALA A C 1
ATOM 1165 O O . ALA A 1 146 ? 5.563 -12.292 -5.217 1.00 93.56 146 ALA A O 1
ATOM 1166 N N . GLY A 1 147 ? 4.265 -13.825 -4.215 1.00 90.62 147 GLY A N 1
ATOM 1167 C CA . GLY A 1 147 ? 3.639 -12.885 -3.287 1.00 90.62 147 GLY A CA 1
ATOM 1168 C C . GLY A 1 147 ? 4.527 -12.630 -2.069 1.00 90.62 147 GLY A C 1
ATOM 1169 O O . GLY A 1 147 ? 4.913 -13.568 -1.373 1.00 90.62 147 GLY A O 1
ATOM 1170 N N . HIS A 1 148 ? 4.822 -11.363 -1.778 1.00 88.25 148 HIS A N 1
ATOM 1171 C CA . HIS A 1 148 ? 5.531 -10.996 -0.554 1.00 88.25 148 HIS A CA 1
ATOM 1172 C C . HIS A 1 148 ? 4.596 -11.136 0.666 1.00 88.25 148 HIS A C 1
ATOM 1174 O O . HIS A 1 148 ? 3.488 -10.604 0.631 1.00 88.25 148 HIS A O 1
ATOM 1180 N N . PRO A 1 149 ? 4.996 -11.813 1.762 1.00 83.12 149 PRO A N 1
ATOM 1181 C CA . PRO A 1 149 ? 4.089 -12.127 2.875 1.00 83.12 149 PRO A CA 1
ATOM 1182 C C . PRO A 1 149 ? 3.665 -10.897 3.690 1.00 83.12 149 PRO A C 1
ATOM 1184 O O . PRO A 1 149 ? 2.705 -10.961 4.458 1.00 83.12 149 PRO A O 1
ATOM 1187 N N . VAL A 1 150 ? 4.383 -9.780 3.544 1.00 84.69 150 VAL A N 1
ATOM 1188 C CA . VAL A 1 150 ? 4.019 -8.515 4.184 1.00 84.69 150 VAL A CA 1
ATOM 1189 C C . VAL A 1 150 ? 2.936 -7.829 3.364 1.00 84.69 150 VAL A C 1
ATOM 1191 O O . VAL A 1 150 ? 3.180 -7.359 2.256 1.00 84.69 150 VAL A O 1
ATOM 1194 N N . TRP A 1 151 ? 1.761 -7.721 3.968 1.00 88.00 151 TRP A N 1
ATOM 1195 C CA . TRP A 1 151 ? 0.634 -6.924 3.508 1.00 88.00 151 TRP A CA 1
ATOM 1196 C C . TRP A 1 151 ? 0.266 -5.935 4.615 1.00 88.00 151 TRP A C 1
ATOM 1198 O O . TRP A 1 151 ? 0.527 -6.189 5.791 1.00 88.00 151 TRP A O 1
ATOM 1208 N N . ASN A 1 152 ? -0.332 -4.797 4.262 1.00 88.81 152 ASN A N 1
ATOM 1209 C CA . ASN A 1 152 ? -0.655 -3.767 5.245 1.00 88.81 152 ASN A CA 1
ATOM 1210 C C . ASN A 1 152 ? -2.043 -3.174 5.007 1.00 88.81 152 ASN A C 1
ATOM 1212 O O . ASN A 1 152 ? -2.260 -2.476 4.017 1.00 88.81 152 ASN A O 1
ATOM 1216 N N . LEU A 1 153 ? -2.946 -3.343 5.977 1.00 90.94 153 LEU A N 1
ATOM 1217 C CA . LEU A 1 153 ? -4.112 -2.471 6.108 1.00 90.94 153 LEU A CA 1
ATOM 1218 C C . LEU A 1 153 ? -3.660 -1.154 6.758 1.00 90.94 153 LEU A C 1
ATOM 1220 O O . LEU A 1 153 ? -3.326 -1.107 7.945 1.00 90.94 153 LEU A O 1
ATOM 1224 N N . ARG A 1 154 ? -3.618 -0.072 5.973 1.00 90.38 154 ARG A N 1
ATOM 1225 C CA . ARG A 1 154 ? -3.197 1.259 6.440 1.00 90.38 154 ARG A CA 1
ATOM 1226 C C . ARG A 1 154 ? -4.405 2.157 6.688 1.00 90.38 154 ARG A C 1
ATOM 1228 O O . ARG A 1 154 ? -4.820 2.911 5.816 1.00 90.38 154 ARG A O 1
ATOM 1235 N N . THR A 1 155 ? -4.959 2.102 7.896 1.00 90.44 155 THR A N 1
ATOM 1236 C CA . THR A 1 155 ? -6.050 2.999 8.304 1.00 90.44 155 THR A CA 1
ATOM 1237 C C . THR A 1 155 ? -5.519 4.370 8.719 1.00 90.44 155 THR A C 1
ATOM 1239 O O . THR A 1 155 ? -4.701 4.456 9.635 1.00 90.44 155 THR A O 1
ATOM 1242 N N . LYS A 1 156 ? -6.017 5.441 8.094 1.00 90.00 156 LYS A N 1
ATOM 1243 C CA . LYS A 1 156 ? -5.696 6.830 8.451 1.00 90.00 156 LYS A CA 1
ATOM 1244 C C . LYS A 1 156 ? -6.821 7.419 9.299 1.00 90.00 156 LYS A C 1
ATOM 1246 O O . LYS A 1 156 ? -7.932 7.614 8.817 1.00 90.00 156 LYS A O 1
ATOM 1251 N N . THR A 1 157 ? -6.545 7.693 10.570 1.00 91.12 157 THR A N 1
ATOM 1252 C CA . THR A 1 157 ? -7.464 8.453 11.433 1.00 91.12 157 THR A CA 1
ATOM 1253 C C . THR A 1 157 ? -7.064 9.932 11.423 1.00 91.12 157 THR A C 1
ATOM 1255 O O . THR A 1 157 ? -5.864 10.213 11.412 1.00 91.12 157 THR A O 1
ATOM 1258 N N . PRO A 1 158 ? -8.011 10.889 11.464 1.00 89.44 158 PRO A N 1
ATOM 1259 C CA . PRO A 1 158 ? -7.697 12.316 11.405 1.00 89.44 158 PRO A CA 1
ATOM 1260 C C . PRO A 1 158 ? -6.677 12.762 12.458 1.00 89.44 158 PRO A C 1
ATOM 1262 O O . PRO A 1 158 ? -6.817 12.419 13.631 1.00 89.44 158 PRO A O 1
ATOM 1265 N N . LYS A 1 159 ? -5.704 13.585 12.040 1.00 84.75 159 LYS A N 1
ATOM 1266 C CA . LYS A 1 159 ? -4.675 14.192 12.907 1.00 84.75 159 LYS A CA 1
ATOM 1267 C C . LYS A 1 159 ? -3.874 13.167 13.730 1.00 84.75 159 LYS A C 1
ATOM 1269 O O . LYS A 1 159 ? -3.601 13.400 14.903 1.00 84.75 159 LYS A O 1
ATOM 1274 N N . ASN A 1 160 ? -3.518 12.034 13.123 1.00 85.06 160 ASN A N 1
ATOM 1275 C CA . ASN A 1 160 ? -2.747 10.979 13.779 1.00 85.06 160 ASN A CA 1
ATOM 1276 C C . ASN A 1 160 ? -1.350 10.832 13.161 1.00 85.06 160 ASN A C 1
ATOM 1278 O O . ASN A 1 160 ? -1.182 10.163 12.138 1.00 85.06 160 ASN A O 1
ATOM 1282 N N . GLU A 1 161 ? -0.353 11.427 13.818 1.00 82.25 161 GLU A N 1
ATOM 1283 C CA . GLU A 1 161 ? 1.051 11.420 13.383 1.00 82.25 161 GLU A CA 1
ATOM 1284 C C . GLU A 1 161 ? 1.636 10.009 13.256 1.00 82.25 161 GLU A C 1
ATOM 1286 O O . GLU A 1 161 ? 2.422 9.760 12.348 1.00 82.25 161 GLU A O 1
ATOM 1291 N N . ALA A 1 162 ? 1.193 9.044 14.074 1.00 83.06 162 ALA A N 1
ATOM 1292 C CA . ALA A 1 162 ? 1.661 7.657 13.981 1.00 83.06 162 ALA A CA 1
ATOM 1293 C C . ALA A 1 162 ? 1.251 6.974 12.661 1.00 83.06 162 ALA A C 1
ATOM 1295 O O . ALA A 1 162 ? 1.784 5.925 12.291 1.00 83.06 162 ALA A O 1
ATOM 1296 N N . THR A 1 163 ? 0.301 7.568 11.935 1.00 83.69 163 THR A N 1
ATOM 1297 C CA . THR A 1 163 ? -0.109 7.120 10.601 1.00 83.69 163 THR A CA 1
ATOM 1298 C C . THR A 1 163 ? 0.423 7.992 9.477 1.00 83.69 163 THR A C 1
ATOM 1300 O O . THR A 1 163 ? 0.180 7.661 8.318 1.00 83.69 163 THR A O 1
ATOM 1303 N N . THR A 1 164 ? 1.157 9.064 9.766 1.00 86.88 164 THR A N 1
ATOM 1304 C CA . THR A 1 164 ? 1.882 9.819 8.741 1.00 86.88 164 THR A CA 1
ATOM 1305 C C . THR A 1 164 ? 3.137 9.036 8.383 1.00 86.88 164 THR A C 1
ATOM 1307 O O . THR A 1 164 ? 3.979 8.779 9.237 1.00 86.88 164 THR A O 1
ATOM 1310 N N . VAL A 1 165 ? 3.231 8.600 7.128 1.00 89.56 165 VAL A N 1
ATOM 1311 C CA . VAL A 1 165 ? 4.374 7.815 6.650 1.00 89.56 165 VAL A CA 1
ATOM 1312 C C . VAL A 1 165 ? 5.369 8.804 6.038 1.00 89.56 165 VAL A C 1
ATOM 1314 O O . VAL A 1 165 ? 4.958 9.542 5.142 1.00 89.56 165 VAL A O 1
ATOM 1317 N N . PRO A 1 166 ? 6.623 8.874 6.518 1.00 91.50 166 PRO A N 1
ATOM 1318 C CA . PRO A 1 166 ? 7.630 9.771 5.955 1.00 91.50 166 PRO A CA 1
ATOM 1319 C C . PRO A 1 166 ? 8.043 9.320 4.548 1.00 91.50 166 PRO A C 1
ATOM 1321 O O . PRO A 1 166 ? 7.729 8.204 4.122 1.00 91.50 166 PRO A O 1
ATOM 1324 N N . TRP A 1 167 ? 8.796 10.161 3.838 1.00 93.31 167 TRP A N 1
ATOM 1325 C CA . TRP A 1 167 ? 9.495 9.744 2.624 1.00 93.31 167 TRP A CA 1
ATOM 1326 C C . TRP A 1 167 ? 10.362 8.512 2.898 1.00 93.31 167 TRP A C 1
ATOM 1328 O O . TRP A 1 167 ? 11.051 8.446 3.912 1.00 93.31 167 TRP A O 1
ATOM 1338 N N . HIS A 1 168 ? 10.306 7.524 2.010 1.00 93.88 168 HIS A N 1
ATOM 1339 C CA . HIS A 1 168 ? 11.072 6.282 2.104 1.00 93.88 168 HIS A CA 1
ATOM 1340 C C . HIS A 1 168 ? 11.087 5.571 0.745 1.00 93.88 168 HIS A C 1
ATOM 1342 O O . HIS A 1 168 ? 10.323 5.912 -0.158 1.00 93.88 168 HIS A O 1
ATOM 1348 N N . GLN A 1 169 ? 11.934 4.549 0.623 1.00 93.38 169 GLN A N 1
ATOM 1349 C CA . GLN A 1 169 ? 11.806 3.517 -0.406 1.00 93.38 169 GLN A CA 1
ATOM 1350 C C . GLN A 1 169 ? 11.311 2.241 0.285 1.00 93.38 169 GLN A C 1
ATOM 1352 O O . GLN A 1 169 ? 11.835 1.899 1.343 1.00 93.38 169 GLN A O 1
ATOM 1357 N N . ASP A 1 170 ? 10.335 1.530 -0.292 1.00 92.62 170 ASP A N 1
ATOM 1358 C CA . ASP A 1 170 ? 9.777 0.296 0.302 1.00 92.62 170 ASP A CA 1
ATOM 1359 C C . ASP A 1 170 ? 10.876 -0.739 0.612 1.00 92.62 170 ASP A C 1
ATOM 1361 O O . ASP A 1 170 ? 10.868 -1.379 1.665 1.00 92.62 170 ASP A O 1
ATOM 1365 N N . VAL A 1 171 ? 11.878 -0.834 -0.267 1.00 90.25 171 VAL A N 1
ATOM 1366 C CA . VAL A 1 171 ? 13.035 -1.727 -0.111 1.00 90.25 171 VAL A CA 1
ATOM 1367 C C . VAL A 1 171 ? 13.885 -1.411 1.130 1.00 90.25 171 VAL A C 1
ATOM 1369 O O . VAL A 1 171 ? 14.588 -2.279 1.636 1.00 90.25 171 VAL A O 1
ATOM 1372 N N . GLY A 1 172 ? 13.768 -0.200 1.688 1.00 89.38 172 GLY A N 1
ATOM 1373 C CA . GLY A 1 172 ? 14.409 0.189 2.946 1.00 89.38 172 GLY A CA 1
ATOM 1374 C C . GLY A 1 172 ? 13.879 -0.566 4.173 1.00 89.38 172 GLY A C 1
ATOM 1375 O O . GLY A 1 172 ? 14.469 -0.493 5.243 1.00 89.38 172 GLY A O 1
ATOM 1376 N N . TYR A 1 173 ? 12.781 -1.314 4.053 1.00 88.25 173 TYR A N 1
ATOM 1377 C CA . TYR A 1 173 ? 12.298 -2.210 5.113 1.00 88.25 173 TYR A CA 1
ATOM 1378 C C . TYR A 1 173 ? 12.731 -3.669 4.921 1.00 88.25 173 TYR A C 1
ATOM 1380 O O . TYR A 1 173 ? 12.372 -4.525 5.734 1.00 88.25 173 TYR A O 1
ATOM 1388 N N . LEU A 1 174 ? 13.459 -3.971 3.844 1.00 88.69 174 LEU A N 1
ATOM 1389 C CA . LEU A 1 174 ? 13.806 -5.324 3.423 1.00 88.69 174 LEU A CA 1
ATOM 1390 C C . LEU A 1 174 ? 15.317 -5.576 3.533 1.00 88.69 174 LEU A C 1
ATOM 1392 O O . LEU A 1 174 ? 16.115 -4.672 3.765 1.00 88.69 174 LEU A O 1
ATOM 1396 N N . ASP A 1 175 ? 15.705 -6.843 3.390 1.00 87.38 175 ASP A N 1
ATOM 1397 C CA . ASP A 1 175 ? 17.109 -7.266 3.368 1.00 87.38 175 ASP A CA 1
ATOM 1398 C C . ASP A 1 175 ? 17.838 -6.713 2.130 1.00 87.38 175 ASP A C 1
ATOM 1400 O O . ASP A 1 175 ? 17.232 -6.621 1.064 1.00 87.38 175 ASP A O 1
ATOM 1404 N N . ASN A 1 176 ? 19.136 -6.401 2.227 1.00 86.94 176 ASN A N 1
ATOM 1405 C CA . ASN A 1 176 ? 19.906 -5.803 1.123 1.00 86.94 176 ASN A CA 1
ATOM 1406 C C . ASN A 1 176 ? 19.881 -6.638 -0.170 1.00 86.94 176 ASN A C 1
ATOM 1408 O O . ASN A 1 176 ? 19.993 -6.079 -1.259 1.00 86.94 176 ASN A O 1
ATOM 1412 N N . ASN A 1 177 ? 19.667 -7.956 -0.084 1.00 86.44 177 ASN A N 1
ATOM 1413 C CA . ASN A 1 177 ? 19.503 -8.807 -1.268 1.00 86.44 177 ASN A CA 1
ATOM 1414 C C . ASN A 1 177 ? 18.259 -8.455 -2.110 1.00 86.44 177 ASN A C 1
ATOM 1416 O O . ASN A 1 177 ? 18.154 -8.875 -3.258 1.00 86.44 177 ASN A O 1
ATOM 1420 N N . SER A 1 178 ? 17.310 -7.691 -1.562 1.00 88.44 178 SER A N 1
ATOM 1421 C CA . SER A 1 178 ? 16.125 -7.212 -2.287 1.00 88.44 178 SER A CA 1
ATOM 1422 C C . SER A 1 178 ? 16.395 -6.002 -3.188 1.00 88.44 178 SER A C 1
ATOM 1424 O O . SER A 1 178 ? 15.560 -5.682 -4.028 1.00 88.44 178 SER A O 1
ATOM 1426 N N . TYR A 1 179 ? 17.559 -5.348 -3.074 1.00 89.62 179 TYR A N 1
ATOM 1427 C CA . TYR A 1 179 ? 17.863 -4.109 -3.811 1.00 89.62 179 TYR A CA 1
ATOM 1428 C C . TYR A 1 179 ? 17.939 -4.316 -5.328 1.00 89.62 179 TYR A C 1
ATOM 1430 O O . TYR A 1 179 ? 17.793 -3.366 -6.093 1.00 89.62 179 TYR A O 1
ATOM 1438 N N . GLU A 1 180 ? 18.141 -5.559 -5.760 1.00 88.75 180 GLU A N 1
ATOM 1439 C CA . GLU A 1 180 ? 18.242 -5.958 -7.165 1.00 88.75 180 GLU A CA 1
ATOM 1440 C C . GLU A 1 180 ? 16.968 -6.663 -7.663 1.00 88.75 180 GLU A C 1
ATOM 1442 O O . GLU A 1 180 ? 16.992 -7.385 -8.657 1.00 88.75 180 GLU A O 1
ATOM 1447 N N . VAL A 1 181 ? 15.839 -6.495 -6.970 1.00 91.31 181 VAL A N 1
ATOM 1448 C CA . VAL A 1 181 ? 14.574 -7.144 -7.325 1.00 91.31 181 VAL A CA 1
ATOM 1449 C C . VAL A 1 181 ? 13.499 -6.082 -7.530 1.00 91.31 181 VAL A C 1
ATOM 1451 O O . VAL A 1 181 ? 13.193 -5.302 -6.631 1.00 91.31 181 VAL A O 1
ATOM 1454 N N . LEU A 1 182 ? 12.873 -6.068 -8.709 1.00 94.38 182 LEU A N 1
ATOM 1455 C CA . LEU A 1 182 ? 11.674 -5.264 -8.928 1.00 94.38 182 LEU A CA 1
ATOM 1456 C C . LEU A 1 182 ? 10.498 -5.893 -8.167 1.00 94.38 182 LEU A C 1
ATOM 1458 O O . LEU A 1 182 ? 10.046 -6.987 -8.501 1.00 94.38 182 LEU A O 1
ATOM 1462 N N . GLN A 1 183 ? 9.991 -5.186 -7.158 1.00 94.62 183 GLN A N 1
ATOM 1463 C CA . GLN A 1 183 ? 8.874 -5.623 -6.316 1.00 94.62 183 GLN A CA 1
ATOM 1464 C C . GLN A 1 183 ? 7.722 -4.607 -6.402 1.00 94.62 183 GLN A C 1
ATOM 1466 O O . GLN A 1 183 ? 7.680 -3.668 -5.608 1.00 94.62 183 GLN A O 1
ATOM 1471 N N . PRO A 1 184 ? 6.792 -4.738 -7.367 1.00 95.19 184 PRO A N 1
ATOM 1472 C CA . PRO A 1 184 ? 5.682 -3.803 -7.495 1.00 95.19 184 PRO A CA 1
ATOM 1473 C C . PRO A 1 184 ? 4.716 -3.901 -6.309 1.00 95.19 184 PRO A C 1
ATOM 1475 O O . PRO A 1 184 ? 4.214 -4.980 -5.988 1.00 95.19 184 PRO A O 1
ATOM 1478 N N . THR A 1 185 ? 4.397 -2.756 -5.709 1.00 95.19 185 THR A N 1
ATOM 1479 C CA . THR A 1 185 ? 3.360 -2.632 -4.678 1.00 95.19 185 THR A CA 1
ATOM 1480 C C . THR A 1 185 ? 2.035 -2.226 -5.325 1.00 95.19 185 THR A C 1
ATOM 1482 O O . THR A 1 185 ? 1.946 -1.182 -5.969 1.00 95.19 185 THR A O 1
ATOM 1485 N N . ALA A 1 186 ? 0.976 -3.013 -5.117 1.00 95.12 186 ALA A N 1
ATOM 1486 C CA . ALA A 1 186 ? -0.385 -2.624 -5.484 1.00 95.12 186 ALA A CA 1
ATOM 1487 C C . ALA A 1 186 ? -1.051 -1.875 -4.317 1.00 95.12 186 ALA A C 1
ATOM 1489 O O . ALA A 1 186 ? -1.376 -2.471 -3.288 1.00 95.12 186 ALA A O 1
ATOM 1490 N N . TRP A 1 187 ? -1.257 -0.565 -4.469 1.00 95.81 187 TRP A N 1
ATOM 1491 C CA . TRP A 1 187 ? -2.003 0.245 -3.505 1.00 95.81 187 TRP A CA 1
ATOM 1492 C C . TRP A 1 187 ? -3.471 0.356 -3.928 1.00 95.81 187 TRP A C 1
ATOM 1494 O O . TRP A 1 187 ? -3.772 0.919 -4.977 1.00 95.81 187 TRP A O 1
ATOM 1504 N N . ILE A 1 188 ? -4.379 -0.197 -3.119 1.00 95.44 188 ILE A N 1
ATOM 1505 C CA . ILE A 1 188 ? -5.811 -0.288 -3.436 1.00 95.44 188 ILE A CA 1
ATOM 1506 C C . ILE A 1 188 ? -6.602 0.505 -2.385 1.00 95.44 188 ILE A C 1
ATOM 1508 O O . ILE A 1 188 ? -6.700 0.061 -1.234 1.00 95.44 188 ILE A O 1
ATOM 1512 N N . PRO A 1 189 ? -7.159 1.678 -2.730 1.00 93.94 189 PRO A N 1
ATOM 1513 C CA . PRO A 1 189 ? -7.959 2.461 -1.799 1.00 93.94 189 PRO A CA 1
ATOM 1514 C C . PRO A 1 189 ? -9.328 1.810 -1.550 1.00 93.94 189 PRO A C 1
ATOM 1516 O O . PRO A 1 189 ? -10.056 1.481 -2.480 1.00 93.94 189 PRO A O 1
ATOM 1519 N N . LEU A 1 190 ? -9.723 1.673 -0.279 1.00 94.06 190 LEU A N 1
ATOM 1520 C CA . LEU A 1 190 ? -11.076 1.221 0.098 1.00 94.06 190 LEU A CA 1
ATOM 1521 C C . LEU A 1 190 ? -12.066 2.383 0.301 1.00 94.06 190 LEU A C 1
ATOM 1523 O O . LEU A 1 190 ? -13.246 2.149 0.558 1.00 94.06 190 LEU A O 1
ATOM 1527 N N . LEU A 1 191 ? -11.603 3.624 0.175 1.00 91.69 191 LEU A N 1
ATOM 1528 C CA . LEU A 1 191 ? -12.396 4.853 0.124 1.00 91.69 191 LEU A CA 1
ATOM 1529 C C . LEU A 1 191 ? -11.716 5.847 -0.817 1.00 91.69 191 LEU A C 1
ATOM 1531 O O . LEU A 1 191 ? -10.518 5.713 -1.055 1.00 91.69 191 LEU A O 1
ATOM 1535 N N . ASP A 1 192 ? -12.438 6.867 -1.270 1.00 91.56 192 ASP A N 1
ATOM 1536 C CA . ASP A 1 192 ? -11.838 7.957 -2.041 1.00 91.56 192 ASP A CA 1
ATOM 1537 C C . ASP A 1 192 ? -10.671 8.564 -1.281 1.00 91.56 192 ASP A C 1
A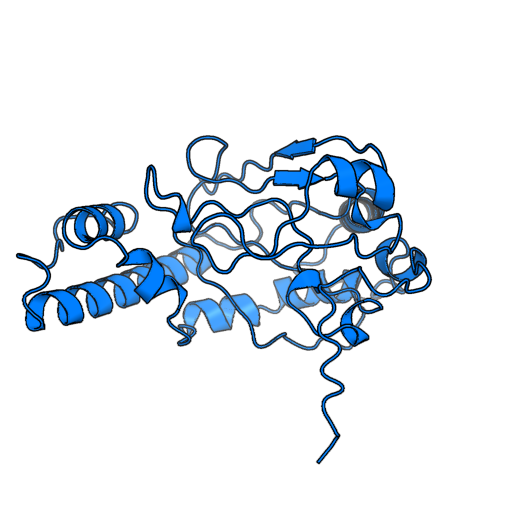TOM 1539 O O . ASP A 1 192 ? -10.785 8.875 -0.090 1.00 91.56 192 ASP A O 1
ATOM 1543 N N . SER A 1 193 ? -9.557 8.759 -1.973 1.00 90.19 193 SER A N 1
ATOM 1544 C CA . SER A 1 193 ? -8.352 9.306 -1.383 1.00 90.19 193 SER A CA 1
ATOM 1545 C C . SER A 1 193 ? -7.916 10.581 -2.084 1.00 90.19 193 SER A C 1
ATOM 1547 O O . SER A 1 193 ? -7.838 10.649 -3.309 1.00 90.19 193 SER A O 1
ATOM 1549 N N . ASN A 1 194 ? -7.641 11.600 -1.278 1.00 89.38 194 ASN A N 1
ATOM 1550 C CA . ASN A 1 194 ? -7.189 12.912 -1.698 1.00 89.38 194 ASN A CA 1
ATOM 1551 C C . ASN A 1 194 ? -6.189 13.499 -0.689 1.00 89.38 194 ASN A C 1
ATOM 1553 O O . ASN A 1 194 ? -5.922 12.930 0.374 1.00 89.38 194 ASN A O 1
ATOM 1557 N N . GLU A 1 195 ? -5.656 14.670 -1.022 1.00 88.31 195 GLU A N 1
ATOM 1558 C CA . GLU A 1 195 ? -4.685 15.425 -0.221 1.00 88.31 195 GLU A CA 1
ATOM 1559 C C . GLU A 1 195 ? -5.123 15.672 1.233 1.00 88.31 195 GLU A C 1
ATOM 1561 O O . GLU A 1 195 ? -4.285 15.790 2.123 1.00 88.31 195 GLU A O 1
ATOM 1566 N N . ASN A 1 196 ? -6.431 15.687 1.507 1.00 88.19 196 ASN A N 1
ATOM 1567 C CA . ASN A 1 196 ? -6.980 15.979 2.829 1.00 88.19 196 ASN A CA 1
ATOM 1568 C C . ASN A 1 196 ? -7.206 14.726 3.690 1.00 88.19 196 ASN A C 1
ATOM 1570 O O . ASN A 1 196 ? -7.457 14.855 4.891 1.00 88.19 196 ASN A O 1
ATOM 1574 N N . ASN A 1 197 ? -7.150 13.519 3.113 1.00 88.00 197 ASN A N 1
ATOM 1575 C CA . ASN A 1 197 ? -7.428 12.271 3.836 1.00 88.00 197 ASN A CA 1
ATOM 1576 C C . ASN A 1 197 ? -6.340 11.188 3.698 1.00 88.00 197 ASN A C 1
ATOM 1578 O O . ASN A 1 197 ? -6.542 10.059 4.150 1.00 88.00 197 ASN A O 1
ATOM 1582 N N . GLY A 1 198 ? -5.171 11.553 3.163 1.00 85.56 198 GLY A N 1
ATOM 1583 C CA . GLY A 1 198 ? -3.972 10.714 3.172 1.00 85.56 198 GLY A CA 1
ATOM 1584 C C . GLY A 1 198 ? -3.730 9.947 1.876 1.00 85.56 198 GLY A C 1
ATOM 1585 O O . GLY A 1 198 ? -3.423 8.754 1.939 1.00 85.56 198 GLY A O 1
ATOM 1586 N N . CYS A 1 199 ? -3.860 10.623 0.731 1.00 90.38 199 CYS A N 1
ATOM 1587 C CA . CYS A 1 199 ? -3.442 10.084 -0.560 1.00 90.38 199 CYS A CA 1
ATOM 1588 C C . CYS A 1 199 ? -1.944 9.769 -0.625 1.00 90.38 199 CYS A C 1
ATOM 1590 O O . CYS A 1 199 ? -1.144 10.242 0.184 1.00 90.38 199 CYS A O 1
ATOM 1592 N N . MET A 1 200 ? -1.568 8.961 -1.616 1.00 91.56 200 MET A N 1
ATOM 1593 C CA . MET A 1 200 ? -0.167 8.662 -1.891 1.00 91.56 200 MET A CA 1
ATOM 1594 C C . MET A 1 200 ? 0.535 9.876 -2.509 1.00 91.56 200 MET A C 1
ATOM 1596 O O . MET A 1 200 ? -0.025 10.572 -3.359 1.00 91.56 200 MET A O 1
ATOM 1600 N N . GLN A 1 201 ? 1.784 10.075 -2.099 1.00 91.31 201 GLN A N 1
ATOM 1601 C CA . GLN A 1 201 ? 2.753 10.958 -2.738 1.00 91.31 201 GLN A CA 1
ATOM 1602 C C . GLN A 1 201 ? 3.896 10.092 -3.263 1.00 91.31 201 GLN A C 1
ATOM 1604 O O . GLN A 1 201 ? 4.347 9.187 -2.557 1.00 91.31 201 GLN A O 1
ATOM 1609 N N . LEU A 1 202 ? 4.354 10.347 -4.487 1.00 91.25 202 LEU A N 1
ATOM 1610 C CA . LEU A 1 202 ? 5.523 9.676 -5.052 1.00 91.25 202 LEU A CA 1
ATOM 1611 C C . LEU A 1 202 ? 6.455 10.679 -5.727 1.00 91.25 202 LEU A C 1
ATOM 1613 O O . LEU A 1 202 ? 6.054 11.758 -6.164 1.00 91.25 202 LEU A O 1
ATOM 1617 N N . VAL A 1 203 ? 7.716 10.275 -5.829 1.00 90.50 203 VAL A N 1
ATOM 1618 C CA . VAL A 1 203 ? 8.760 10.993 -6.556 1.00 90.50 203 VAL A CA 1
ATOM 1619 C C . VAL A 1 203 ? 8.822 10.414 -7.962 1.00 90.50 203 VAL A C 1
ATOM 1621 O O . VAL A 1 203 ? 9.292 9.288 -8.161 1.00 90.50 203 VAL A O 1
ATOM 1624 N N . LYS A 1 204 ? 8.335 11.163 -8.949 1.00 92.06 204 LYS A N 1
ATOM 1625 C CA . LYS A 1 204 ? 8.263 10.685 -10.330 1.00 92.06 204 LYS A CA 1
ATOM 1626 C C . LYS A 1 204 ? 9.655 10.464 -10.905 1.00 92.06 204 LYS A C 1
ATOM 1628 O O . LYS A 1 204 ? 10.436 11.397 -11.060 1.00 92.06 204 LYS A O 1
ATOM 1633 N N . GLY A 1 205 ? 9.949 9.225 -11.287 1.00 91.56 205 GLY A N 1
ATOM 1634 C CA . GLY A 1 205 ? 11.263 8.839 -11.796 1.00 91.56 205 GLY A CA 1
ATOM 1635 C C . GLY A 1 205 ? 12.316 8.580 -10.717 1.00 91.56 205 GLY A C 1
ATOM 1636 O O . GLY A 1 205 ? 13.452 8.280 -11.078 1.00 91.56 205 GLY A O 1
ATOM 1637 N N . GLY A 1 206 ? 11.965 8.629 -9.424 1.00 91.62 206 GLY A N 1
ATOM 1638 C CA . GLY A 1 206 ? 12.898 8.373 -8.317 1.00 91.62 206 GLY A CA 1
ATOM 1639 C C . GLY A 1 206 ? 13.557 6.988 -8.360 1.00 91.62 206 GLY A C 1
ATOM 1640 O O . GLY A 1 206 ? 14.672 6.811 -7.880 1.00 91.62 206 GLY A O 1
ATOM 1641 N N . HIS A 1 207 ? 12.908 6.014 -9.001 1.00 93.38 207 HIS A N 1
ATOM 1642 C CA . HIS A 1 207 ? 13.419 4.656 -9.215 1.00 93.38 207 HIS A CA 1
ATOM 1643 C C . HIS A 1 207 ? 14.518 4.566 -10.284 1.00 93.38 207 HIS A C 1
ATOM 1645 O O . HIS A 1 207 ? 15.274 3.596 -10.301 1.00 93.38 207 HIS A O 1
ATOM 1651 N N . LYS A 1 208 ? 14.636 5.559 -11.179 1.00 93.12 208 LYS A N 1
ATOM 1652 C CA . LYS A 1 208 ? 15.488 5.484 -12.382 1.00 93.12 208 LYS A CA 1
ATOM 1653 C C . LYS A 1 208 ? 16.969 5.356 -12.100 1.00 93.12 208 LYS A C 1
ATOM 1655 O O . LYS A 1 208 ? 17.697 4.870 -12.958 1.00 93.12 208 LYS A O 1
ATOM 1660 N N . THR A 1 209 ? 17.433 5.823 -10.946 1.00 92.00 209 THR A N 1
ATOM 1661 C CA . THR A 1 209 ? 18.842 5.668 -10.581 1.00 92.00 209 THR A CA 1
ATOM 1662 C C . THR A 1 209 ? 19.180 4.221 -10.257 1.00 92.00 209 THR A C 1
ATOM 1664 O O . THR A 1 209 ? 20.352 3.869 -10.316 1.00 92.00 209 THR A O 1
ATOM 1667 N N . GLY A 1 210 ? 18.191 3.386 -9.912 1.00 91.38 210 GLY A N 1
ATOM 1668 C CA . GLY A 1 210 ? 18.414 2.036 -9.398 1.00 91.38 210 GLY A CA 1
ATOM 1669 C C . GLY A 1 210 ? 19.223 2.024 -8.099 1.00 91.38 210 GLY A C 1
ATOM 1670 O O . GLY A 1 210 ? 19.897 1.035 -7.819 1.00 91.38 210 GLY A O 1
ATOM 1671 N N . ARG A 1 211 ? 19.231 3.138 -7.353 1.00 91.56 211 ARG A N 1
ATOM 1672 C CA . ARG A 1 211 ? 19.924 3.277 -6.068 1.00 91.56 211 ARG A CA 1
ATOM 1673 C C . ARG A 1 211 ? 18.942 3.144 -4.912 1.00 91.56 211 ARG A C 1
ATOM 1675 O O . ARG A 1 211 ? 17.803 3.605 -4.987 1.00 91.56 211 ARG A O 1
ATOM 1682 N N . VAL A 1 212 ? 19.436 2.589 -3.814 1.00 91.69 212 VAL A N 1
ATOM 1683 C CA . VAL A 1 212 ? 18.809 2.734 -2.501 1.00 91.69 212 VAL A CA 1
ATOM 1684 C C . VAL A 1 212 ? 19.515 3.883 -1.797 1.00 91.69 212 VAL A C 1
ATOM 1686 O O . VAL A 1 212 ? 20.732 3.841 -1.620 1.00 91.69 212 VAL A O 1
ATOM 1689 N N . ALA A 1 213 ? 18.766 4.940 -1.500 1.00 91.62 213 ALA A N 1
ATOM 1690 C CA . ALA A 1 213 ? 19.250 6.088 -0.753 1.00 91.62 213 ALA A CA 1
ATOM 1691 C C . ALA A 1 213 ? 19.474 5.720 0.712 1.00 91.62 213 ALA A C 1
ATOM 1693 O O . ALA A 1 213 ? 18.900 4.750 1.203 1.00 91.62 213 ALA A O 1
ATOM 1694 N N . GLU A 1 214 ? 20.328 6.477 1.394 1.00 91.44 214 GLU A N 1
ATOM 1695 C CA . GLU A 1 214 ? 20.584 6.252 2.811 1.00 91.44 214 GLU A CA 1
ATOM 1696 C C . GLU A 1 214 ? 19.325 6.584 3.624 1.00 91.44 214 GLU A C 1
ATOM 1698 O O . GLU A 1 214 ? 18.793 7.694 3.555 1.00 91.44 214 GLU A O 1
ATOM 1703 N N . HIS A 1 215 ? 18.817 5.596 4.361 1.00 90.25 215 HIS A N 1
ATOM 1704 C CA . HIS A 1 215 ? 17.681 5.774 5.263 1.00 90.25 215 HIS A CA 1
ATOM 1705 C C . HIS A 1 215 ? 18.163 5.983 6.694 1.00 90.25 215 HIS A C 1
ATOM 1707 O O . HIS A 1 215 ? 19.153 5.410 7.136 1.00 90.25 215 HIS A O 1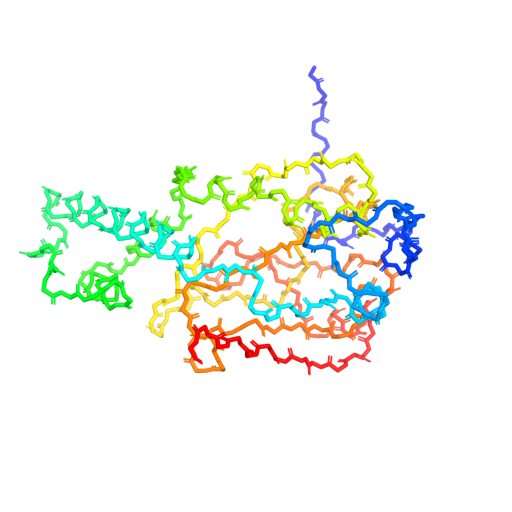
ATOM 1713 N N . GLU A 1 216 ? 17.387 6.735 7.458 1.00 88.94 216 GLU A N 1
ATOM 1714 C CA . GLU A 1 216 ? 17.563 6.915 8.893 1.00 88.94 216 GLU A CA 1
ATOM 1715 C C . GLU A 1 216 ? 16.409 6.233 9.633 1.00 88.94 216 GLU A C 1
ATOM 1717 O O . GLU A 1 216 ? 15.296 6.120 9.108 1.00 88.94 216 GLU A O 1
ATOM 1722 N N . CYS A 1 217 ? 16.643 5.782 10.868 1.00 81.25 217 CYS A N 1
ATOM 1723 C CA . CYS A 1 217 ? 15.554 5.392 11.761 1.00 81.25 217 CYS A CA 1
ATOM 1724 C C . CYS A 1 217 ? 15.620 6.177 13.078 1.00 81.25 217 CYS A C 1
ATOM 1726 O O . CYS A 1 217 ? 16.701 6.375 13.624 1.00 81.25 217 CYS A O 1
ATOM 1728 N N . CYS A 1 218 ? 14.500 6.601 13.657 1.00 84.00 218 CYS A N 1
ATOM 1729 C CA . CYS A 1 218 ? 13.125 6.467 13.165 1.00 84.00 218 CYS A CA 1
ATOM 1730 C C . CYS A 1 218 ? 12.422 7.823 13.183 1.00 84.00 218 CYS A C 1
ATOM 1732 O O . CYS A 1 218 ? 12.769 8.695 13.980 1.00 84.00 218 CYS A O 1
ATOM 1734 N N . ALA A 1 219 ? 11.426 8.003 12.311 1.00 81.75 219 ALA A N 1
ATOM 1735 C CA . ALA A 1 219 ? 10.679 9.255 12.239 1.00 81.75 219 ALA A CA 1
ATOM 1736 C C . ALA A 1 219 ? 9.906 9.508 13.543 1.00 81.75 219 ALA A C 1
ATOM 1738 O O . ALA A 1 219 ? 8.895 8.854 13.827 1.00 81.75 219 ALA A O 1
ATOM 1739 N N . GLY A 1 220 ? 10.383 10.459 14.348 1.00 82.50 220 GLY A N 1
ATOM 1740 C CA . GLY A 1 220 ? 9.807 10.774 15.654 1.00 82.50 220 GLY A CA 1
ATOM 1741 C C . GLY A 1 220 ? 9.737 9.546 16.569 1.00 82.50 220 GLY A C 1
ATOM 1742 O O . GLY A 1 220 ? 10.703 8.809 16.723 1.00 82.50 220 GLY A O 1
ATOM 1743 N N . ASN A 1 221 ? 8.564 9.304 17.160 1.00 79.62 221 ASN A N 1
ATOM 1744 C CA . ASN A 1 221 ? 8.318 8.154 18.043 1.00 79.62 221 ASN A CA 1
ATOM 1745 C C . ASN A 1 221 ? 7.738 6.931 17.301 1.00 79.62 221 ASN A C 1
ATOM 1747 O O . ASN A 1 221 ? 7.065 6.094 17.909 1.00 79.62 221 ASN A O 1
ATOM 1751 N N . THR A 1 222 ? 7.924 6.848 15.981 1.00 84.31 222 THR A N 1
ATOM 1752 C CA . THR A 1 222 ? 7.404 5.750 15.149 1.00 84.31 222 THR A CA 1
ATOM 1753 C C . THR A 1 222 ? 8.482 4.704 14.850 1.00 84.31 222 THR A C 1
ATOM 1755 O O . THR A 1 222 ? 9.621 4.817 15.289 1.00 84.31 222 THR A O 1
ATOM 1758 N N . TRP A 1 223 ? 8.115 3.657 14.109 1.00 83.94 223 TRP A N 1
ATOM 1759 C CA . TRP A 1 223 ? 9.032 2.623 13.609 1.00 83.94 223 TRP A CA 1
ATOM 1760 C C . TRP A 1 223 ? 9.393 2.824 12.131 1.00 83.94 223 TRP A C 1
ATOM 1762 O O . TRP A 1 223 ? 9.931 1.910 11.507 1.00 83.94 223 TRP A O 1
ATOM 1772 N N . TYR A 1 224 ? 9.033 3.968 11.543 1.00 88.44 224 TYR A N 1
ATOM 1773 C CA . TYR A 1 224 ? 9.291 4.210 10.132 1.00 88.44 224 TYR A CA 1
ATOM 1774 C C . TYR A 1 224 ? 10.765 4.531 9.903 1.00 88.44 224 TYR A C 1
ATOM 1776 O O . TYR A 1 224 ? 11.312 5.432 10.547 1.00 88.44 224 TYR A O 1
ATOM 1784 N N . THR A 1 225 ? 11.369 3.826 8.947 1.00 88.12 225 THR A N 1
ATOM 1785 C CA . THR A 1 225 ? 12.574 4.304 8.275 1.00 88.12 225 THR A CA 1
ATOM 1786 C C . THR A 1 225 ? 12.196 5.514 7.428 1.00 88.12 225 THR A C 1
ATOM 1788 O O . THR A 1 225 ? 11.096 5.580 6.865 1.00 88.12 225 THR A O 1
ATOM 1791 N N . MET A 1 226 ? 13.080 6.502 7.388 1.00 90.06 226 MET A N 1
ATOM 1792 C CA . MET A 1 226 ? 12.846 7.770 6.713 1.00 90.06 226 MET A CA 1
ATOM 1793 C C . MET A 1 226 ? 14.016 8.136 5.816 1.00 90.06 226 MET A C 1
ATOM 1795 O O . MET A 1 226 ? 15.165 7.823 6.104 1.00 90.06 226 MET A O 1
ATOM 1799 N N . LEU A 1 227 ? 13.695 8.803 4.721 1.00 90.19 227 LEU A N 1
ATOM 1800 C CA . LEU A 1 227 ? 14.623 9.401 3.783 1.00 90.19 227 LEU A CA 1
ATOM 1801 C C . LEU A 1 227 ? 14.425 10.915 3.854 1.00 90.19 227 LEU A C 1
ATOM 1803 O O . LEU A 1 227 ? 13.301 11.392 3.692 1.00 90.19 227 LEU A O 1
ATOM 1807 N N . THR A 1 228 ? 15.486 11.671 4.123 1.00 90.25 228 THR A N 1
ATOM 1808 C CA . THR A 1 228 ? 15.408 13.137 4.087 1.00 90.25 228 THR A CA 1
ATOM 1809 C C . THR A 1 228 ? 15.306 13.618 2.640 1.00 90.25 228 THR A C 1
ATOM 1811 O O . THR A 1 228 ? 15.786 12.954 1.722 1.00 90.25 228 THR A O 1
ATOM 1814 N N . GLU A 1 229 ? 14.683 14.776 2.414 1.00 89.38 229 GLU A N 1
ATOM 1815 C CA . GLU A 1 229 ? 14.605 15.361 1.066 1.00 89.38 229 GLU A CA 1
ATOM 1816 C C . GLU A 1 229 ? 16.005 15.683 0.515 1.00 89.38 229 GLU A C 1
ATOM 1818 O O . GLU A 1 229 ? 16.267 15.436 -0.656 1.00 89.38 229 GLU A O 1
ATOM 1823 N N . GLU A 1 230 ? 16.941 16.114 1.370 1.00 90.06 230 GLU A N 1
ATOM 1824 C CA . GLU A 1 230 ? 18.341 16.348 0.987 1.00 90.06 230 GLU A CA 1
ATOM 1825 C C . GLU A 1 230 ? 19.026 15.067 0.480 1.00 90.06 230 GLU A C 1
ATOM 1827 O O . GLU A 1 230 ? 19.647 15.071 -0.585 1.00 90.06 230 GLU A O 1
ATOM 1832 N N . GLU A 1 231 ? 18.903 13.952 1.208 1.00 90.69 231 GLU A N 1
ATOM 1833 C CA . GLU A 1 231 ? 19.510 12.682 0.796 1.00 90.69 231 GLU A CA 1
ATOM 1834 C C . GLU A 1 231 ? 18.814 12.097 -0.439 1.00 90.69 231 GLU A C 1
ATOM 1836 O O . GLU A 1 231 ? 19.465 11.543 -1.329 1.00 90.69 231 GLU A O 1
ATOM 1841 N N . MET A 1 232 ? 17.497 12.279 -0.545 1.00 90.25 232 MET A N 1
ATOM 1842 C CA . MET A 1 232 ? 16.732 11.929 -1.737 1.00 90.25 232 MET A CA 1
ATOM 1843 C C . MET A 1 232 ? 17.238 12.681 -2.971 1.00 90.25 232 MET A C 1
ATOM 1845 O O . MET A 1 232 ? 17.552 12.048 -3.978 1.00 90.25 232 MET A O 1
ATOM 1849 N N . GLU A 1 233 ? 17.369 14.007 -2.898 1.00 89.62 233 GLU A N 1
ATOM 1850 C CA . GLU A 1 233 ? 17.875 14.833 -4.000 1.00 89.62 233 GLU A CA 1
ATOM 1851 C C . GLU A 1 233 ? 19.316 14.473 -4.363 1.00 89.62 233 GLU A C 1
ATOM 1853 O O . GLU A 1 233 ? 19.666 14.395 -5.543 1.00 89.62 233 GLU A O 1
ATOM 1858 N N . LYS A 1 234 ? 20.156 14.213 -3.359 1.00 90.38 234 LYS A N 1
ATOM 1859 C CA . LYS A 1 234 ? 21.558 13.830 -3.544 1.00 90.38 234 LYS A CA 1
ATOM 1860 C C . LYS A 1 234 ? 21.713 12.474 -4.232 1.00 90.38 234 LYS A C 1
ATOM 1862 O O . LYS A 1 234 ? 22.561 12.342 -5.117 1.00 90.38 234 LYS A O 1
ATOM 1867 N N . THR A 1 235 ? 20.941 11.468 -3.824 1.00 88.25 235 THR A N 1
ATOM 1868 C CA . THR A 1 235 ? 21.150 10.077 -4.259 1.00 88.25 235 THR A CA 1
ATOM 1869 C C . THR A 1 235 ? 20.237 9.659 -5.406 1.00 88.25 235 THR A C 1
ATOM 1871 O O . THR A 1 235 ? 20.671 8.925 -6.301 1.00 88.25 235 THR A O 1
ATOM 1874 N N . LEU A 1 236 ? 18.989 10.125 -5.419 1.00 89.12 236 LEU A N 1
ATOM 1875 C CA . LEU A 1 236 ? 18.031 9.832 -6.484 1.00 89.12 236 LEU A CA 1
ATOM 1876 C C . LEU A 1 236 ? 18.041 10.934 -7.551 1.00 89.12 236 LEU A C 1
ATOM 1878 O O . LEU A 1 236 ? 17.844 10.639 -8.722 1.00 89.12 236 LEU A O 1
ATOM 1882 N N . GLY A 1 237 ? 18.384 12.170 -7.196 1.00 83.50 237 GLY A N 1
ATOM 1883 C CA . GLY A 1 237 ? 18.330 13.318 -8.098 1.00 83.50 237 GLY A CA 1
ATOM 1884 C C . GLY A 1 237 ? 17.090 14.173 -7.850 1.00 83.50 237 GLY A C 1
ATOM 1885 O O . GLY A 1 237 ? 16.195 13.804 -7.094 1.00 83.50 237 GLY A O 1
ATOM 1886 N N . ASN A 1 238 ? 17.038 15.340 -8.494 1.00 76.69 238 ASN A N 1
ATOM 1887 C CA . ASN A 1 238 ? 15.932 16.274 -8.323 1.00 76.69 238 ASN A CA 1
ATOM 1888 C C . ASN A 1 238 ? 14.782 15.914 -9.276 1.00 76.69 238 ASN A C 1
ATOM 1890 O O . ASN A 1 238 ? 14.882 16.107 -10.493 1.00 76.69 238 ASN A O 1
ATOM 1894 N N . PHE A 1 239 ? 13.714 15.350 -8.724 1.00 73.12 239 PHE A N 1
ATOM 1895 C CA . PHE A 1 239 ? 12.572 14.836 -9.471 1.00 73.12 239 PHE A CA 1
ATOM 1896 C C . PHE A 1 239 ? 11.270 15.506 -9.024 1.00 73.12 239 PHE A C 1
ATOM 1898 O O . PHE A 1 239 ? 11.126 15.856 -7.853 1.00 73.12 239 PHE A O 1
ATOM 1905 N N . PRO A 1 240 ? 10.293 15.673 -9.933 1.00 74.12 240 PRO A N 1
ATOM 1906 C CA . PRO A 1 240 ? 9.016 16.267 -9.576 1.00 74.12 240 PRO A CA 1
ATOM 1907 C C . PRO A 1 240 ? 8.235 15.375 -8.600 1.00 74.12 240 PRO A C 1
ATOM 1909 O O . PRO A 1 240 ? 8.156 14.154 -8.768 1.00 74.12 240 PRO A O 1
ATOM 1912 N N . LEU A 1 241 ? 7.631 16.012 -7.596 1.00 71.12 241 LEU A N 1
ATOM 1913 C CA . LEU A 1 241 ? 6.680 15.384 -6.682 1.00 71.12 241 LEU A CA 1
ATOM 1914 C C . LEU A 1 241 ? 5.308 15.277 -7.350 1.00 71.12 241 LEU A C 1
ATOM 1916 O O . LEU A 1 241 ? 4.821 16.252 -7.926 1.00 71.12 241 LEU A O 1
ATOM 1920 N N . GLU A 1 242 ? 4.664 14.119 -7.229 1.00 71.75 242 GLU A N 1
ATOM 1921 C CA . GLU A 1 242 ? 3.306 13.900 -7.728 1.00 71.75 242 GLU A CA 1
ATOM 1922 C C . GLU A 1 242 ? 2.383 13.331 -6.640 1.00 71.75 242 GLU A C 1
ATOM 1924 O O . GLU A 1 242 ? 2.778 12.512 -5.806 1.00 71.75 242 GLU A O 1
ATOM 1929 N N . PHE A 1 243 ? 1.131 13.796 -6.664 1.00 66.44 243 PHE A N 1
ATOM 1930 C CA . PHE A 1 243 ? 0.052 13.385 -5.768 1.00 66.44 243 PHE A CA 1
ATOM 1931 C C . PHE A 1 243 ? -0.970 12.559 -6.548 1.00 66.44 243 PHE A C 1
ATOM 1933 O O . PHE A 1 243 ? -1.398 12.974 -7.626 1.00 66.44 243 PHE A O 1
ATOM 1940 N N . PHE A 1 244 ? -1.412 11.434 -5.980 1.00 69.62 244 PHE A N 1
ATOM 1941 C CA . PHE A 1 244 ? -2.397 10.561 -6.626 1.00 69.62 244 PHE A CA 1
ATOM 1942 C C . PHE A 1 244 ? -3.734 10.612 -5.923 1.00 69.62 244 PHE A C 1
ATOM 1944 O O . PHE A 1 244 ? -3.913 10.057 -4.841 1.00 69.62 244 PHE A O 1
ATOM 1951 N N . PHE A 1 245 ? -4.687 11.247 -6.587 1.00 70.62 245 PHE A N 1
ATOM 1952 C CA . PHE A 1 245 ? -6.080 11.258 -6.184 1.00 70.62 245 PHE A CA 1
ATOM 1953 C C . PHE A 1 245 ? -6.766 10.064 -6.829 1.00 70.62 245 PHE A C 1
ATOM 1955 O O . PHE A 1 245 ? -6.774 9.959 -8.051 1.00 70.62 245 PHE A O 1
ATOM 1962 N N . LEU A 1 246 ? -7.331 9.171 -6.020 1.00 63.88 246 LEU A N 1
ATOM 1963 C CA . LEU A 1 246 ? -8.146 8.069 -6.521 1.00 63.88 246 LEU A CA 1
ATOM 1964 C C . LEU A 1 246 ? -9.550 8.222 -5.950 1.00 63.88 246 LEU A C 1
ATOM 1966 O O . LEU A 1 246 ? -9.744 8.092 -4.740 1.00 63.88 246 LEU A O 1
ATOM 1970 N N . SER A 1 247 ? -10.514 8.507 -6.826 1.00 53.97 247 SER A N 1
ATOM 1971 C CA . SER A 1 247 ? -11.937 8.382 -6.505 1.00 53.97 247 SER A CA 1
ATOM 1972 C C . SER A 1 247 ? -12.372 6.935 -6.711 1.00 53.97 247 SER A C 1
ATOM 1974 O O . SER A 1 247 ? -11.824 6.221 -7.550 1.00 53.97 247 SER A O 1
ATOM 1976 N N . GLN A 1 248 ? -13.325 6.482 -5.914 1.00 53.25 248 GLN A N 1
ATOM 1977 C CA . GLN A 1 248 ? -14.035 5.213 -6.048 1.00 53.25 248 GLN A CA 1
ATOM 1978 C C . GLN A 1 248 ? -15.538 5.448 -6.303 1.00 53.25 248 GLN A C 1
ATOM 1980 O O . GLN A 1 248 ? -16.305 4.481 -6.306 1.00 53.25 248 GLN A O 1
ATOM 1985 N N . TYR A 1 249 ? -15.947 6.711 -6.507 1.00 47.03 249 TYR A N 1
ATOM 1986 C CA . TYR A 1 249 ? -17.308 7.157 -6.829 1.00 47.03 249 TYR A CA 1
ATOM 1987 C C . TYR A 1 249 ? -17.323 8.233 -7.919 1.00 47.03 249 TYR A C 1
ATOM 1989 O O . TYR A 1 249 ? -16.340 9.012 -8.005 1.00 47.03 249 TYR A O 1
#

InterPro domains:
  IPR008775 Phytanoyl-CoA dioxygenase-like [PF05721] (48-217)

pLDDT: mean 89.24, std 12.35, range [32.16, 98.44]

Sequence (249 aa):
MSERQTTDAFPGVQKTEPKPEIFTVPPPQPKKKKPGQLTAQQVKQFFEEGYVVVEDFFTREELDACRDAVAGLVDDLAKKLYDGGKIKKLYRDQGLFTRLTAIEKEFPGANIILHKSQNMPKAIQELWTNERLLNAVEQLIGPDIAGHPVWNLRTKTPKNEATTVPWHQDVGYLDNNSYEVLQPTAWIPLLDSNENNGCMQLVKGGHKTGRVAEHECCAGNTWYTMLTEEEMEKTLGNFPLEFFFLSQY

Radius of gyration: 19.72 Å; chains: 1; bounding box: 51×38×56 Å